Protein AF-A0A6B3GT88-F1 (afdb_monomer_lite)

Foldseek 3Di:
DVVVVCVVPDDDDAAADDQFAFDLALLDQDFDKAWLLQLLLVLLVSCCVPPVSLNLQEAEEEAPCCPVSNNQSVCQVFAEEDDAWDDDPCQPPPPDSRRHTYHNRGRYYHDHRCLQVQLLVQLVLQCCRPPRSRWHAYEYEYAQLCCVVNVVSNLVSQVVRRAYEYEHPQAACLQPVVDDSSHRDCSVVSQVPRPQEHEAEDGASRLSSSQSSVSSNQTSDDNRGYYYYHIHRDIDGSVVVVQDPPPVSNVVVSVVSD

Structure (mmCIF, N/CA/C/O backbone):
data_AF-A0A6B3GT88-F1
#
_entry.id   AF-A0A6B3GT88-F1
#
loop_
_atom_site.group_PDB
_atom_site.id
_atom_site.type_symbol
_atom_site.label_atom_id
_atom_site.label_alt_id
_atom_site.label_comp_id
_atom_site.label_asym_id
_atom_site.label_entity_id
_atom_site.label_seq_id
_atom_site.pdbx_PDB_ins_code
_atom_site.Cartn_x
_atom_site.Cartn_y
_atom_site.Cartn_z
_atom_site.occupancy
_atom_site.B_iso_or_equiv
_atom_site.auth_seq_id
_atom_site.auth_comp_id
_atom_site.auth_asym_id
_atom_site.auth_atom_id
_atom_site.pdbx_PDB_model_num
ATOM 1 N N . LEU A 1 1 ? -28.266 -9.091 36.889 1.00 92.31 1 LEU A N 1
ATOM 2 C CA . LEU A 1 1 ? -26.871 -8.641 36.688 1.00 92.31 1 LEU A CA 1
ATOM 3 C C . LEU A 1 1 ? -26.274 -9.008 35.323 1.00 92.31 1 LEU A C 1
ATOM 5 O O . LEU A 1 1 ? -26.110 -8.106 34.521 1.00 92.31 1 LEU A O 1
ATOM 9 N N . CYS A 1 2 ? -25.949 -10.275 35.003 1.00 94.00 2 CYS A N 1
ATOM 10 C CA . CYS A 1 2 ? -25.279 -10.593 33.719 1.00 94.00 2 CYS A CA 1
ATOM 11 C C . CYS A 1 2 ? -26.121 -10.255 32.476 1.00 94.00 2 CYS A C 1
ATOM 13 O O . CYS A 1 2 ? -25.587 -9.720 31.513 1.00 94.00 2 CYS A O 1
ATOM 15 N N . ALA A 1 3 ? -27.429 -10.530 32.507 1.00 95.81 3 ALA A N 1
ATOM 16 C CA . ALA A 1 3 ? -28.336 -10.186 31.410 1.00 95.81 3 ALA A CA 1
ATOM 17 C C . ALA A 1 3 ? -28.478 -8.663 31.236 1.00 95.81 3 ALA A C 1
ATOM 19 O O . ALA A 1 3 ? -28.348 -8.162 30.128 1.00 95.81 3 ALA A O 1
ATOM 20 N N . GLU A 1 4 ? -28.651 -7.924 32.334 1.00 96.12 4 GLU A N 1
ATOM 21 C CA . GLU A 1 4 ? -28.710 -6.453 32.322 1.00 96.12 4 GLU A CA 1
ATOM 22 C C . GLU A 1 4 ? -27.416 -5.856 31.768 1.00 96.12 4 GLU A C 1
ATOM 24 O O . GLU A 1 4 ? -27.456 -5.006 30.886 1.00 96.12 4 GLU A O 1
ATOM 29 N N . ARG A 1 5 ? -26.255 -6.365 32.201 1.00 96.56 5 ARG A N 1
ATOM 30 C CA . ARG A 1 5 ? -24.971 -5.878 31.695 1.00 96.56 5 ARG A CA 1
ATOM 31 C C . ARG A 1 5 ? -24.752 -6.227 30.222 1.00 96.56 5 ARG A C 1
ATOM 33 O O . ARG A 1 5 ? -24.121 -5.455 29.509 1.00 96.56 5 ARG A O 1
ATOM 40 N N . ALA A 1 6 ? -25.270 -7.362 29.754 1.00 94.69 6 ALA A N 1
ATOM 41 C CA . ALA A 1 6 ? -25.236 -7.723 28.339 1.00 94.69 6 ALA A CA 1
ATOM 42 C C . ALA A 1 6 ? -26.129 -6.808 27.483 1.00 94.69 6 ALA A C 1
ATOM 44 O O . ALA A 1 6 ? -25.732 -6.453 26.376 1.00 94.69 6 ALA A O 1
ATOM 45 N N . GLU A 1 7 ? -27.294 -6.400 27.992 1.00 95.06 7 GLU A N 1
ATOM 46 C CA . GLU A 1 7 ? -28.155 -5.398 27.350 1.00 95.06 7 GLU A CA 1
ATOM 47 C C . GLU A 1 7 ? -27.477 -4.022 27.308 1.00 95.06 7 GLU A C 1
ATOM 49 O O . GLU A 1 7 ? -27.421 -3.400 26.251 1.00 95.06 7 GLU A O 1
ATOM 54 N N . GLU A 1 8 ? -26.874 -3.581 28.416 1.00 94.06 8 GLU A N 1
ATOM 55 C CA . GLU A 1 8 ? -26.137 -2.309 28.487 1.00 94.06 8 GLU A CA 1
ATOM 56 C C . GLU A 1 8 ? -24.939 -2.253 27.526 1.00 94.06 8 GLU A C 1
ATOM 58 O O . GLU A 1 8 ? -24.607 -1.191 27.003 1.00 94.06 8 GLU A O 1
ATOM 63 N N . LEU A 1 9 ? -24.274 -3.389 27.293 1.00 94.19 9 LEU A N 1
ATOM 64 C CA . LEU A 1 9 ? -23.123 -3.496 26.390 1.00 94.19 9 LEU A CA 1
ATOM 65 C C . LEU A 1 9 ? -23.514 -3.874 24.953 1.00 94.19 9 LEU A C 1
ATOM 67 O O . LEU A 1 9 ? -22.629 -4.004 24.097 1.00 94.19 9 LEU A O 1
ATOM 71 N N . ARG A 1 10 ? -24.809 -4.060 24.659 1.00 91.62 10 ARG A N 1
ATOM 72 C CA . ARG A 1 10 ? -25.269 -4.411 23.314 1.00 91.62 10 ARG A CA 1
ATOM 73 C C . ARG A 1 10 ? -25.003 -3.244 22.368 1.00 91.62 10 ARG A C 1
ATOM 75 O O . ARG A 1 10 ? -25.574 -2.166 22.493 1.00 91.62 10 ARG A O 1
ATOM 82 N N . ARG A 1 11 ? -24.145 -3.476 21.376 1.00 85.75 11 ARG A N 1
ATOM 83 C CA . ARG A 1 11 ? -23.899 -2.511 20.301 1.00 85.75 11 ARG A CA 1
ATOM 84 C C . ARG A 1 11 ? -25.038 -2.559 19.291 1.00 85.75 11 ARG A C 1
ATOM 86 O O . ARG A 1 11 ? -25.536 -3.640 18.972 1.00 85.75 11 ARG A O 1
ATOM 93 N N . ALA A 1 12 ? -25.414 -1.393 18.772 1.00 88.38 12 ALA A N 1
ATOM 94 C CA . ALA A 1 12 ? -26.303 -1.325 17.623 1.00 88.38 12 ALA A CA 1
ATOM 95 C C . ALA A 1 12 ? -25.685 -2.113 16.451 1.00 88.38 12 ALA A C 1
ATOM 97 O O . ALA A 1 12 ? -24.465 -2.037 16.253 1.00 88.38 12 ALA A O 1
ATOM 98 N N . PRO A 1 13 ? -26.485 -2.874 15.685 1.00 87.88 13 PRO A N 1
ATOM 99 C CA . PRO A 1 13 ? -26.003 -3.503 14.466 1.00 87.88 13 PRO A CA 1
ATOM 100 C C . PRO A 1 13 ? -25.442 -2.439 13.521 1.00 87.88 13 PRO A C 1
ATOM 102 O O . PRO A 1 13 ? -26.069 -1.404 13.304 1.00 87.88 13 PRO A O 1
ATOM 105 N N . VAL A 1 14 ? -24.261 -2.700 12.969 1.00 88.62 14 VAL A N 1
ATOM 106 C CA . VAL A 1 14 ? -23.637 -1.830 11.971 1.00 88.62 14 VAL A CA 1
ATOM 107 C C . VAL A 1 14 ? -24.033 -2.343 10.595 1.00 88.62 14 VAL A C 1
ATOM 109 O O . VAL A 1 14 ? -23.695 -3.473 10.234 1.00 88.62 14 VAL A O 1
ATOM 112 N N . GLU A 1 15 ? -24.762 -1.525 9.840 1.00 91.50 15 GLU A N 1
ATOM 113 C CA . GLU A 1 15 ? -25.046 -1.802 8.435 1.00 91.50 15 GLU A CA 1
ATOM 114 C C . GLU A 1 15 ? -23.748 -1.700 7.632 1.00 91.50 15 GLU A C 1
ATOM 116 O O . GLU A 1 15 ? -23.015 -0.718 7.741 1.00 91.50 15 GLU A O 1
ATOM 121 N N . ARG A 1 16 ? -23.432 -2.743 6.863 1.00 89.81 16 ARG A N 1
ATOM 122 C CA . ARG A 1 16 ? -22.187 -2.823 6.096 1.00 89.81 16 ARG A CA 1
ATOM 123 C C . ARG A 1 16 ? -22.456 -2.451 4.651 1.00 89.81 16 ARG A C 1
ATOM 125 O O . ARG A 1 16 ? -23.300 -3.070 4.010 1.00 89.81 16 ARG A O 1
ATOM 132 N N . ILE A 1 17 ? -21.695 -1.490 4.144 1.00 93.38 17 ILE A N 1
ATOM 133 C CA . ILE A 1 17 ? -21.685 -1.145 2.725 1.00 93.38 17 ILE A CA 1
ATOM 134 C C . ILE A 1 17 ? -20.621 -1.993 2.032 1.00 93.38 17 ILE A C 1
ATOM 136 O O . ILE A 1 17 ? -19.518 -2.167 2.555 1.00 93.38 17 ILE A O 1
ATOM 140 N N . GLU A 1 18 ? -20.949 -2.517 0.854 1.00 92.75 18 GLU A N 1
ATOM 141 C CA . GLU A 1 18 ? -19.968 -3.222 0.035 1.00 92.75 18 GLU A CA 1
ATOM 142 C C . GLU A 1 18 ? -18.879 -2.255 -0.462 1.00 92.75 18 GLU A C 1
ATOM 144 O O . GLU A 1 18 ? -19.183 -1.133 -0.882 1.00 92.75 18 GLU A O 1
ATOM 149 N N . PRO A 1 19 ? -17.596 -2.655 -0.425 1.00 94.75 19 PRO A N 1
ATOM 150 C CA . PRO A 1 19 ? -16.524 -1.838 -0.975 1.00 94.75 19 PRO A CA 1
ATOM 151 C C . PRO A 1 19 ? -16.721 -1.638 -2.489 1.00 94.75 19 PRO A C 1
ATOM 153 O O . PRO A 1 19 ? -17.136 -2.578 -3.173 1.00 94.75 19 PRO A O 1
ATOM 156 N N . PRO A 1 20 ? -16.387 -0.452 -3.039 1.00 96.00 20 PRO A N 1
ATOM 157 C CA . PRO A 1 20 ? -16.483 -0.205 -4.474 1.00 96.00 20 PRO A CA 1
ATOM 158 C C . PRO A 1 20 ? -15.689 -1.224 -5.297 1.00 96.00 20 PRO A C 1
ATOM 160 O O . PRO A 1 20 ? -14.651 -1.731 -4.862 1.00 96.00 20 PRO A O 1
ATOM 163 N N . ALA A 1 21 ? -16.156 -1.496 -6.515 1.00 96.62 21 ALA A N 1
ATOM 164 C CA . ALA A 1 21 ? -15.487 -2.428 -7.411 1.00 96.62 21 ALA A CA 1
ATOM 165 C C . ALA A 1 21 ? -14.086 -1.924 -7.800 1.00 96.62 21 ALA A C 1
ATOM 167 O O . ALA A 1 21 ? -13.906 -0.779 -8.220 1.00 96.62 21 ALA A O 1
ATOM 168 N N . VAL A 1 22 ? -13.098 -2.814 -7.703 1.00 98.06 22 VAL A N 1
ATOM 169 C CA . VAL A 1 22 ? -11.725 -2.587 -8.165 1.00 98.06 22 VAL A CA 1
ATOM 170 C C . VAL A 1 22 ? -11.546 -3.339 -9.490 1.00 98.06 22 VAL A C 1
ATOM 172 O O . VAL A 1 22 ? -11.891 -4.522 -9.555 1.00 98.06 22 VAL A O 1
ATOM 175 N N . PRO A 1 23 ? -11.051 -2.693 -10.562 1.00 98.06 23 PRO A N 1
ATOM 176 C CA . PRO A 1 23 ? -10.806 -3.368 -11.831 1.00 98.06 23 PRO A CA 1
ATOM 177 C C . PRO A 1 23 ? -9.699 -4.408 -11.666 1.00 98.06 23 PRO A C 1
ATOM 179 O O . PRO A 1 23 ? -8.840 -4.275 -10.805 1.00 98.06 23 PRO A O 1
ATOM 182 N N . THR A 1 24 ? -9.679 -5.433 -12.511 1.00 98.00 24 THR A N 1
ATOM 183 C CA . THR A 1 24 ? -8.628 -6.463 -12.467 1.00 98.00 24 THR A CA 1
ATOM 184 C C . THR A 1 24 ? -7.421 -6.132 -13.347 1.00 98.00 24 THR A C 1
ATOM 186 O O . THR A 1 24 ? -6.391 -6.787 -13.232 1.00 98.00 24 THR A O 1
ATOM 189 N N . ASP A 1 25 ? -7.553 -5.159 -14.253 1.00 97.44 25 ASP A N 1
ATOM 190 C CA . ASP A 1 25 ? -6.553 -4.783 -15.256 1.00 97.44 25 ASP A CA 1
ATOM 191 C C . ASP A 1 25 ? -6.875 -3.382 -15.816 1.00 97.44 25 ASP A C 1
ATOM 193 O O . ASP A 1 25 ? -8.052 -3.075 -16.026 1.00 97.44 25 ASP A O 1
ATOM 197 N N . PHE A 1 26 ? -5.872 -2.539 -16.090 1.00 96.88 26 PHE A N 1
ATOM 198 C CA . PHE A 1 26 ? -6.087 -1.228 -16.735 1.00 96.88 26 PHE A CA 1
ATOM 199 C C . PHE A 1 26 ? -6.051 -1.269 -18.275 1.00 96.88 26 PHE A C 1
ATOM 201 O O . PHE A 1 26 ? -6.229 -0.247 -18.940 1.00 96.88 26 PHE A O 1
ATOM 208 N N . GLY A 1 27 ? -5.807 -2.438 -18.865 1.00 92.75 27 GLY A N 1
ATOM 209 C CA . GLY A 1 27 ? -5.824 -2.704 -20.304 1.00 92.75 27 GLY A CA 1
ATOM 210 C C . GLY A 1 27 ? -4.583 -2.228 -21.060 1.00 92.75 27 GLY A C 1
ATOM 211 O O . GLY A 1 27 ? -4.513 -2.363 -22.282 1.00 92.75 27 GLY A O 1
ATOM 212 N N . ARG A 1 28 ? -3.588 -1.665 -20.367 1.00 91.81 28 ARG A N 1
ATOM 213 C CA . ARG A 1 28 ? -2.339 -1.180 -20.969 1.00 91.81 28 ARG A CA 1
ATOM 214 C C . ARG A 1 28 ? -1.210 -2.129 -20.610 1.00 91.81 28 ARG A C 1
ATOM 216 O O . ARG A 1 28 ? -1.128 -2.574 -19.480 1.00 91.81 28 ARG A O 1
ATOM 223 N N . THR A 1 29 ? -0.315 -2.388 -21.559 1.00 94.62 29 THR A N 1
ATOM 224 C CA . THR A 1 29 ? 0.916 -3.144 -21.290 1.00 94.62 29 THR A CA 1
ATOM 225 C C . THR A 1 29 ? 2.079 -2.161 -21.146 1.00 94.62 29 THR A C 1
ATOM 227 O O . THR A 1 29 ? 2.363 -1.432 -22.103 1.00 94.62 29 THR A O 1
ATOM 230 N N . PRO A 1 30 ? 2.735 -2.083 -19.974 1.00 93.38 30 PRO A N 1
ATOM 231 C CA . PRO A 1 30 ? 3.945 -1.287 -19.798 1.00 93.38 30 PRO A CA 1
ATOM 232 C C . PRO A 1 30 ? 5.063 -1.748 -20.744 1.00 93.38 30 PRO A C 1
ATOM 234 O O . PRO A 1 30 ? 5.268 -2.942 -20.935 1.00 93.38 30 PRO A O 1
ATOM 237 N N . GLY A 1 31 ? 5.796 -0.796 -21.321 1.00 93.50 31 GLY A N 1
ATOM 238 C CA . GLY A 1 31 ? 6.965 -1.053 -22.166 1.00 93.50 31 GLY A CA 1
ATOM 239 C C . GLY A 1 31 ? 8.182 -0.255 -21.701 1.00 93.50 31 GLY A C 1
ATOM 240 O O . GLY A 1 31 ? 8.086 0.540 -20.764 1.00 93.50 31 GLY A O 1
ATOM 241 N N . GLY A 1 32 ? 9.315 -0.442 -22.381 1.00 95.94 32 GLY A N 1
ATOM 242 C CA . GLY A 1 32 ? 10.580 0.213 -22.039 1.00 95.94 32 GLY A CA 1
ATOM 243 C C . GLY A 1 32 ? 11.193 -0.321 -20.744 1.00 95.94 32 GLY A C 1
ATOM 244 O O . GLY A 1 32 ? 10.862 -1.416 -20.298 1.00 95.94 32 GLY A O 1
ATOM 245 N N . THR A 1 33 ? 12.085 0.457 -20.136 1.00 97.69 33 THR A N 1
ATOM 246 C CA . THR A 1 33 ? 12.735 0.106 -18.867 1.00 97.69 33 THR A CA 1
ATOM 247 C C . THR A 1 33 ? 12.041 0.820 -17.710 1.00 97.69 33 THR A C 1
ATOM 249 O O . THR A 1 33 ? 11.842 2.032 -17.766 1.00 97.69 33 THR A O 1
ATOM 252 N N . GLY A 1 34 ? 11.700 0.092 -16.647 1.00 97.19 34 GLY A N 1
ATOM 253 C CA . GLY A 1 34 ? 11.034 0.650 -15.467 1.00 97.19 34 GLY A CA 1
ATOM 254 C C . GLY A 1 34 ? 11.266 -0.179 -14.209 1.00 97.19 34 GLY A C 1
ATOM 255 O O . GLY A 1 34 ? 11.848 -1.261 -14.273 1.00 97.19 34 GLY A O 1
ATOM 256 N N . THR A 1 35 ? 10.822 0.341 -13.066 1.00 97.81 35 THR A N 1
ATOM 257 C CA . THR A 1 35 ? 10.929 -0.323 -11.757 1.00 97.81 35 THR A CA 1
ATOM 258 C C . THR A 1 35 ? 9.544 -0.664 -11.204 1.00 97.81 35 THR A C 1
ATOM 260 O O . THR A 1 35 ? 8.545 -0.033 -11.569 1.00 97.81 35 THR A O 1
ATOM 263 N N . THR A 1 36 ? 9.453 -1.635 -10.295 1.00 98.06 36 THR A N 1
ATOM 264 C CA . THR A 1 36 ? 8.167 -1.971 -9.661 1.00 98.06 36 THR A CA 1
ATOM 265 C C . THR A 1 36 ? 7.725 -0.915 -8.647 1.00 98.06 36 THR A C 1
ATOM 267 O O . THR A 1 36 ? 6.530 -0.643 -8.542 1.00 98.06 36 THR A O 1
ATOM 270 N N . GLN A 1 37 ? 8.663 -0.187 -8.025 1.00 97.56 37 GLN A N 1
ATOM 271 C CA . GLN A 1 37 ? 8.346 1.026 -7.255 1.00 97.56 37 GLN A CA 1
ATOM 272 C C . GLN A 1 37 ? 7.653 2.092 -8.129 1.00 97.56 37 GLN A C 1
ATOM 274 O O . GLN A 1 37 ? 6.661 2.704 -7.725 1.00 97.56 37 GLN A O 1
ATOM 279 N N . GLN A 1 38 ? 8.139 2.300 -9.358 1.00 97.50 38 GLN A N 1
ATOM 280 C CA . GLN A 1 38 ? 7.515 3.234 -10.297 1.00 97.50 38 GLN A CA 1
ATOM 281 C C . GLN A 1 38 ? 6.129 2.772 -10.747 1.00 97.50 38 GLN A C 1
ATOM 283 O O . GLN A 1 38 ? 5.191 3.572 -10.818 1.00 97.50 38 GLN A O 1
ATOM 288 N N . ALA A 1 39 ? 5.996 1.475 -11.020 1.00 98.19 39 ALA A N 1
ATOM 289 C CA . ALA A 1 39 ? 4.741 0.862 -11.429 1.00 98.19 39 ALA A CA 1
ATOM 290 C C . ALA A 1 39 ? 3.645 1.000 -10.365 1.00 98.19 39 ALA A C 1
ATOM 292 O O . ALA A 1 39 ? 2.498 1.280 -10.712 1.00 98.19 39 ALA A O 1
ATOM 293 N N . PHE A 1 40 ? 3.990 0.876 -9.083 1.00 98.50 40 PHE A N 1
ATOM 294 C CA . PHE A 1 40 ? 3.047 1.067 -7.982 1.00 98.50 40 PHE A CA 1
ATOM 295 C C . PHE A 1 40 ? 2.468 2.488 -7.948 1.00 98.50 40 PHE A C 1
ATOM 297 O O . PHE A 1 40 ? 1.250 2.653 -8.018 1.00 98.50 40 PHE A O 1
ATOM 304 N N . GLY A 1 41 ? 3.322 3.520 -7.951 1.00 96.94 41 GLY A N 1
ATOM 305 C CA . GLY A 1 41 ? 2.860 4.915 -7.977 1.00 96.94 41 GLY A CA 1
ATOM 306 C C . GLY A 1 41 ? 1.986 5.222 -9.200 1.00 96.94 41 GLY A C 1
ATOM 307 O O . GLY A 1 41 ? 0.964 5.903 -9.097 1.00 96.94 41 GLY A O 1
ATOM 308 N N . ARG A 1 42 ? 2.328 4.650 -10.362 1.00 96.81 42 ARG A N 1
ATOM 309 C CA . ARG A 1 42 ? 1.514 4.757 -11.581 1.00 96.81 42 ARG A CA 1
ATOM 310 C C . ARG A 1 42 ? 0.165 4.041 -11.458 1.00 96.81 42 ARG A C 1
ATOM 312 O O . ARG A 1 42 ? -0.841 4.605 -11.884 1.00 96.81 42 ARG A O 1
ATOM 319 N N . SER A 1 43 ? 0.130 2.866 -10.834 1.00 98.06 43 SER A N 1
ATOM 320 C CA . SER A 1 43 ? -1.097 2.088 -10.621 1.00 98.06 43 SER A CA 1
ATOM 321 C C . SER A 1 43 ? -2.115 2.858 -9.777 1.00 98.06 43 SER A C 1
ATOM 323 O O . SER A 1 43 ? -3.297 2.862 -10.106 1.00 98.06 43 SER A O 1
ATOM 325 N N . LEU A 1 44 ? -1.670 3.598 -8.752 1.00 98.06 44 LEU A N 1
ATOM 326 C CA . LEU A 1 44 ? -2.551 4.476 -7.967 1.00 98.06 44 LEU A CA 1
ATOM 327 C C . LEU A 1 44 ? -3.161 5.602 -8.824 1.00 98.06 44 LEU A C 1
ATOM 329 O O . LEU A 1 44 ? -4.347 5.922 -8.718 1.00 98.06 44 LEU A O 1
ATOM 333 N N . LEU A 1 45 ? -2.372 6.183 -9.731 1.00 97.62 45 LEU A N 1
ATOM 334 C CA . LEU A 1 45 ? -2.859 7.208 -10.657 1.00 97.62 45 LEU A CA 1
ATOM 335 C C . LEU A 1 45 ? -3.825 6.647 -11.704 1.00 97.62 45 LEU A C 1
ATOM 337 O O . LEU A 1 45 ? -4.787 7.329 -12.066 1.00 97.62 45 LEU A O 1
ATOM 341 N N . ASP A 1 46 ? -3.568 5.449 -12.227 1.00 97.69 46 ASP A N 1
ATOM 342 C CA . ASP A 1 46 ? -4.469 4.757 -13.154 1.00 97.69 46 ASP A CA 1
ATOM 343 C C . ASP A 1 46 ? -5.772 4.326 -12.446 1.00 97.69 46 ASP A C 1
ATOM 345 O O . ASP A 1 46 ? -6.851 4.481 -13.028 1.00 97.69 46 ASP A O 1
ATOM 349 N N . LEU A 1 47 ? -5.716 3.933 -11.165 1.00 98.25 47 LEU A N 1
ATOM 350 C CA . LEU A 1 47 ? -6.894 3.652 -10.332 1.00 98.25 47 LEU A CA 1
ATOM 351 C C . LEU A 1 47 ? -7.788 4.890 -10.189 1.00 98.25 47 LEU A C 1
ATOM 353 O O . LEU A 1 47 ? -8.994 4.795 -10.400 1.00 98.25 47 LEU A O 1
ATOM 357 N N . SER A 1 48 ? -7.202 6.066 -9.926 1.00 97.00 48 SER A N 1
ATOM 358 C CA . SER A 1 48 ? -7.961 7.325 -9.802 1.00 97.00 48 SER A CA 1
ATOM 359 C C . SER A 1 48 ? -8.750 7.712 -11.057 1.00 97.00 48 SER A C 1
ATOM 361 O O . SER A 1 48 ? -9.714 8.470 -10.972 1.00 97.00 48 SER A O 1
ATOM 363 N N . ARG A 1 49 ? -8.336 7.202 -12.224 1.00 96.06 49 ARG A N 1
ATOM 364 C CA . ARG A 1 49 ? -8.997 7.426 -13.515 1.00 96.06 49 ARG A CA 1
ATOM 365 C C . ARG A 1 49 ? -9.998 6.324 -13.845 1.00 96.06 49 ARG A C 1
ATOM 367 O O . ARG A 1 49 ? -11.077 6.627 -14.339 1.00 96.06 49 ARG A O 1
ATOM 374 N N . SER A 1 50 ? -9.635 5.071 -13.585 1.00 97.44 50 SER A N 1
ATOM 375 C CA . SER A 1 50 ? -10.396 3.897 -14.033 1.00 97.44 50 SER A CA 1
ATOM 376 C C . SER A 1 50 ? -11.478 3.467 -13.043 1.00 97.44 50 SER A C 1
ATOM 378 O O . SER A 1 50 ? -12.489 2.911 -13.455 1.00 97.44 50 SER A O 1
ATOM 380 N N . ALA A 1 51 ? -11.281 3.726 -11.748 1.00 98.12 51 ALA A N 1
ATOM 381 C CA . ALA A 1 51 ? -12.242 3.426 -10.689 1.00 98.12 51 ALA A CA 1
ATOM 382 C C . ALA A 1 51 ? -12.247 4.532 -9.615 1.00 98.12 51 ALA A C 1
ATOM 384 O O . ALA A 1 51 ? -11.749 4.326 -8.505 1.00 98.12 51 ALA A O 1
ATOM 385 N N . PRO A 1 52 ? -12.809 5.719 -9.925 1.00 97.94 52 PRO A N 1
ATOM 386 C CA . PRO A 1 52 ? -12.798 6.868 -9.018 1.00 97.94 52 PRO A CA 1
ATOM 387 C C . PRO A 1 52 ? -13.439 6.589 -7.653 1.00 97.94 52 PRO A C 1
ATOM 389 O O . PRO A 1 52 ? -12.955 7.091 -6.644 1.00 97.94 52 PRO A O 1
ATOM 392 N N . GLU A 1 53 ? -14.487 5.761 -7.603 1.00 98.06 53 GLU A N 1
ATOM 393 C CA . GLU A 1 53 ? -15.153 5.388 -6.348 1.00 98.06 53 GLU A CA 1
ATOM 394 C C . GLU A 1 53 ? -14.245 4.555 -5.435 1.00 98.06 53 GLU A C 1
ATOM 396 O O . GLU A 1 53 ? -14.170 4.821 -4.237 1.00 98.06 53 GLU A O 1
ATOM 401 N N . ALA A 1 54 ? -13.502 3.594 -5.995 1.00 98.12 54 ALA A N 1
ATOM 402 C CA . ALA A 1 54 ? -12.504 2.834 -5.244 1.00 98.12 54 ALA A CA 1
ATOM 403 C C . ALA A 1 54 ? -11.336 3.734 -4.823 1.00 98.12 54 ALA A C 1
ATOM 405 O O . ALA A 1 54 ? -10.925 3.721 -3.665 1.00 98.12 54 ALA A O 1
ATOM 406 N N . ALA A 1 55 ? -10.842 4.582 -5.731 1.00 98.25 55 ALA A N 1
ATOM 407 C CA . ALA A 1 55 ? -9.771 5.528 -5.432 1.00 98.25 55 ALA A CA 1
ATOM 408 C C . ALA A 1 55 ? -10.143 6.511 -4.308 1.00 98.25 55 ALA A C 1
ATOM 410 O O . ALA A 1 55 ? -9.292 6.843 -3.488 1.00 98.25 55 ALA A O 1
ATOM 411 N N . ALA A 1 56 ? -11.411 6.923 -4.209 1.00 97.81 56 ALA A N 1
ATOM 412 C CA . ALA A 1 56 ? -11.914 7.768 -3.124 1.00 97.81 56 ALA A CA 1
ATOM 413 C C . ALA A 1 56 ? -11.923 7.070 -1.748 1.00 97.81 56 ALA A C 1
ATOM 415 O O . ALA A 1 56 ? -12.032 7.736 -0.720 1.00 97.81 56 ALA A O 1
ATOM 416 N N . ARG A 1 57 ? -11.815 5.734 -1.706 1.00 98.00 57 ARG A N 1
ATOM 417 C CA . ARG A 1 57 ? -11.673 4.948 -0.468 1.00 98.00 57 ARG A CA 1
ATOM 418 C C . ARG A 1 57 ? -10.223 4.649 -0.107 1.00 98.00 57 ARG A C 1
ATOM 420 O O . ARG A 1 57 ? -9.977 4.169 0.998 1.00 98.00 57 ARG A O 1
ATOM 427 N N . VAL A 1 58 ? -9.271 4.918 -1.001 1.00 98.69 58 VAL A N 1
ATOM 428 C CA . VAL A 1 58 ? -7.847 4.728 -0.715 1.00 98.69 58 VAL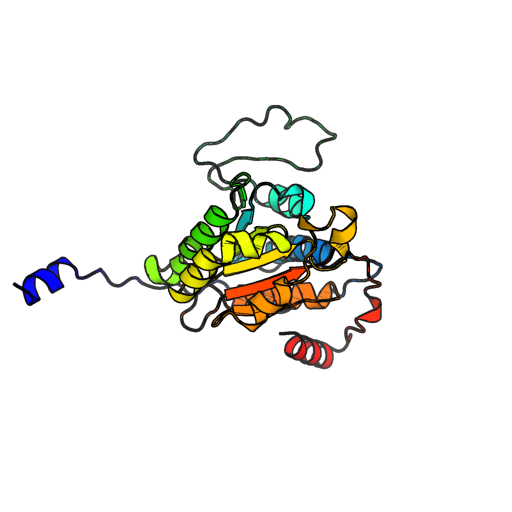 A CA 1
ATOM 429 C C . VAL A 1 58 ? -7.389 5.751 0.313 1.00 98.69 58 VAL A C 1
ATOM 431 O O . VAL A 1 58 ? -7.633 6.947 0.160 1.00 98.69 58 VAL A O 1
ATOM 434 N N . VAL A 1 59 ? -6.693 5.266 1.339 1.00 98.62 59 VAL A N 1
ATOM 435 C CA . VAL A 1 59 ? -5.959 6.099 2.295 1.00 98.62 59 VAL A CA 1
ATOM 436 C C . VAL A 1 59 ? -4.518 5.622 2.297 1.00 98.62 59 VAL A C 1
ATOM 438 O O . VAL A 1 59 ? -4.256 4.483 2.677 1.00 98.62 59 VAL A O 1
ATOM 441 N N . THR A 1 60 ? -3.584 6.456 1.848 1.00 98.62 60 THR A N 1
ATOM 442 C CA . THR A 1 60 ? -2.158 6.113 1.906 1.00 98.62 60 THR A CA 1
ATOM 443 C C . THR A 1 60 ? -1.539 6.635 3.194 1.00 98.62 60 THR A C 1
ATOM 445 O O . THR A 1 60 ? -1.885 7.718 3.652 1.00 98.62 60 THR A O 1
ATOM 448 N N . VAL A 1 61 ? -0.607 5.889 3.775 1.00 98.44 61 VAL A N 1
ATOM 449 C CA . VAL A 1 61 ? 0.101 6.257 5.007 1.00 98.44 61 VAL A CA 1
ATOM 450 C C . VAL A 1 61 ? 1.591 6.009 4.806 1.00 98.44 61 VAL A C 1
ATOM 452 O O . VAL A 1 61 ? 1.961 4.950 4.299 1.00 98.44 61 VAL A O 1
ATOM 455 N N . SER A 1 62 ? 2.449 6.944 5.206 1.00 97.50 62 SER A N 1
ATOM 456 C CA . SER A 1 62 ? 3.906 6.747 5.192 1.00 97.50 62 SER A CA 1
ATOM 457 C C . SER A 1 62 ? 4.587 7.339 6.424 1.00 97.50 62 SER A C 1
ATOM 459 O O . SER A 1 62 ? 4.027 8.242 7.055 1.00 97.50 62 SER A O 1
ATOM 461 N N . PRO A 1 63 ? 5.789 6.842 6.777 1.00 96.00 63 PRO A N 1
ATOM 462 C CA . PRO A 1 63 ? 6.585 7.399 7.846 1.00 96.00 63 PRO A CA 1
ATOM 463 C C . PRO A 1 63 ? 7.767 8.226 7.303 1.00 96.00 63 PRO A C 1
ATOM 465 O O . PRO A 1 63 ? 8.914 7.800 7.400 1.00 96.00 63 PRO A O 1
ATOM 468 N N . ASP A 1 64 ? 7.489 9.388 6.711 1.00 93.19 64 ASP A N 1
ATOM 469 C CA . ASP A 1 64 ? 8.463 10.334 6.135 1.00 93.19 64 ASP A CA 1
ATOM 470 C C . ASP A 1 64 ? 9.256 9.802 4.927 1.00 93.19 64 ASP A C 1
ATOM 472 O O . ASP A 1 64 ? 10.441 10.073 4.743 1.00 93.19 64 ASP A O 1
ATOM 476 N N . VAL A 1 65 ? 8.599 9.003 4.079 1.00 93.62 65 VAL A N 1
ATOM 477 C CA . VAL A 1 65 ? 9.227 8.399 2.882 1.00 93.62 65 VAL A CA 1
ATOM 478 C C . VAL A 1 65 ? 8.419 8.599 1.599 1.00 93.62 65 VAL A C 1
ATOM 480 O O . VAL A 1 65 ? 8.696 7.974 0.573 1.00 93.62 65 VAL A O 1
ATOM 483 N N . SER A 1 66 ? 7.409 9.471 1.612 1.00 89.75 66 SER A N 1
ATOM 484 C CA . SER A 1 66 ? 6.546 9.726 0.449 1.00 89.75 66 SER A CA 1
ATOM 485 C C . SER A 1 66 ? 7.320 10.126 -0.813 1.00 89.75 66 SER A C 1
ATOM 487 O O . SER A 1 66 ? 7.002 9.687 -1.924 1.00 89.75 66 SER A O 1
ATOM 489 N N . SER A 1 67 ? 8.366 10.939 -0.657 1.00 86.25 67 SER A N 1
ATOM 490 C CA . SER A 1 67 ? 9.205 11.408 -1.764 1.00 86.25 67 SER A CA 1
ATOM 491 C C . SER A 1 67 ? 10.128 10.310 -2.308 1.00 86.25 67 SER A C 1
ATOM 493 O O . SER A 1 67 ? 10.259 10.169 -3.525 1.00 86.25 67 SER A O 1
ATOM 495 N N . SER A 1 68 ? 10.716 9.486 -1.438 1.00 87.50 68 SER A N 1
ATOM 496 C CA . SER A 1 68 ? 11.681 8.443 -1.812 1.00 87.50 68 SER A CA 1
ATOM 497 C C . SER A 1 68 ? 11.034 7.155 -2.333 1.00 87.50 68 SER A C 1
ATOM 499 O O . SER A 1 68 ? 11.654 6.410 -3.095 1.00 87.50 68 SER A O 1
ATOM 501 N N . THR A 1 69 ? 9.762 6.914 -2.006 1.00 91.19 69 THR A N 1
ATOM 502 C CA . THR A 1 69 ? 9.007 5.710 -2.405 1.00 91.19 69 THR A CA 1
ATOM 503 C C . THR A 1 69 ? 8.125 5.905 -3.643 1.00 91.19 69 THR A C 1
ATOM 505 O O . THR A 1 69 ? 7.302 5.054 -3.975 1.00 91.19 69 THR A O 1
ATOM 508 N N . ASN A 1 70 ? 8.339 6.997 -4.389 1.00 92.25 70 ASN A N 1
ATOM 509 C CA . ASN A 1 70 ? 7.630 7.326 -5.631 1.00 92.25 70 ASN A CA 1
ATOM 510 C C . ASN A 1 70 ? 6.105 7.536 -5.461 1.00 92.25 70 ASN A C 1
ATOM 512 O O . ASN A 1 70 ? 5.322 7.256 -6.372 1.00 92.25 70 ASN A O 1
ATOM 516 N N . LEU A 1 71 ? 5.674 8.083 -4.318 1.00 93.50 71 LEU A N 1
ATOM 517 C CA . LEU A 1 71 ? 4.279 8.487 -4.098 1.00 93.50 71 LEU A CA 1
ATOM 518 C C . LEU A 1 71 ? 3.968 9.911 -4.572 1.00 93.50 71 LEU A C 1
ATOM 520 O O . LEU A 1 71 ? 2.805 10.307 -4.566 1.00 93.50 71 LEU A O 1
ATOM 524 N N . GLY A 1 72 ? 4.962 10.685 -5.017 1.00 93.75 72 GLY A N 1
ATOM 525 C CA . GLY A 1 72 ? 4.778 12.111 -5.309 1.00 93.75 72 GLY A CA 1
ATOM 526 C C . GLY A 1 72 ? 3.638 12.425 -6.288 1.00 93.75 72 GLY A C 1
ATOM 527 O O . GLY A 1 72 ? 2.854 13.340 -6.052 1.00 93.75 72 GLY A O 1
ATOM 528 N N . GLY A 1 73 ? 3.462 11.616 -7.339 1.00 94.31 73 GLY A N 1
ATOM 529 C CA . GLY A 1 73 ? 2.331 11.771 -8.261 1.00 94.31 73 GLY A CA 1
ATOM 530 C C . GLY A 1 73 ? 0.970 11.564 -7.585 1.00 94.31 73 GLY A C 1
ATOM 531 O O . GLY A 1 73 ? 0.029 12.314 -7.848 1.00 94.31 73 GLY A O 1
ATOM 532 N N . TRP A 1 74 ? 0.870 10.579 -6.688 1.00 96.19 74 TRP A N 1
ATOM 533 C CA . TRP A 1 74 ? -0.336 10.330 -5.899 1.00 96.19 74 TRP A CA 1
ATOM 534 C C . TRP A 1 74 ? -0.603 11.473 -4.917 1.00 96.19 74 TRP A C 1
ATOM 536 O O . TRP A 1 74 ? -1.710 12.002 -4.914 1.00 96.19 74 TRP A O 1
ATOM 546 N N . LEU A 1 75 ? 0.406 11.935 -4.170 1.00 95.31 75 LEU A N 1
ATOM 547 C CA . LEU A 1 75 ? 0.280 13.091 -3.270 1.00 95.31 75 LEU A CA 1
ATOM 548 C C . LEU A 1 75 ? -0.175 14.344 -4.025 1.00 95.31 75 LEU A C 1
ATOM 550 O O . LEU A 1 75 ? -1.095 15.031 -3.586 1.00 95.31 75 LEU A O 1
ATOM 554 N N . ASN A 1 76 ? 0.385 14.599 -5.210 1.00 94.75 76 ASN A N 1
ATOM 555 C CA . ASN A 1 76 ? -0.066 15.693 -6.068 1.00 94.75 76 ASN A CA 1
ATOM 556 C C . ASN A 1 76 ? -1.542 15.549 -6.449 1.00 94.75 76 ASN A C 1
ATOM 558 O O . ASN A 1 76 ? -2.232 16.555 -6.581 1.00 94.75 76 ASN A O 1
ATOM 562 N N . LYS A 1 77 ? -2.049 14.325 -6.622 1.00 95.50 77 LYS A N 1
ATOM 563 C CA . LYS A 1 77 ? -3.452 14.069 -6.961 1.00 95.50 77 LYS A CA 1
ATOM 564 C C . LYS A 1 77 ? -4.387 14.245 -5.764 1.00 95.50 77 LYS A C 1
ATOM 566 O O . LYS A 1 77 ? -5.440 14.855 -5.944 1.00 95.50 77 LYS A O 1
ATOM 571 N N . VAL A 1 78 ? -4.028 13.713 -4.595 1.00 96.56 78 VAL A N 1
ATOM 572 C CA . VAL A 1 78 ? -4.966 13.555 -3.467 1.00 96.56 78 VAL A CA 1
ATOM 573 C C . VAL A 1 78 ? -4.698 14.454 -2.266 1.00 96.56 78 VAL A C 1
ATOM 575 O O . VAL A 1 78 ? -5.558 14.570 -1.403 1.00 96.56 78 VAL A O 1
ATOM 578 N N . GLY A 1 79 ? -3.538 15.106 -2.203 1.00 96.31 79 GLY A N 1
ATOM 579 C CA . GLY A 1 79 ? -3.136 15.933 -1.069 1.00 96.31 79 GLY A CA 1
ATOM 580 C C . GLY A 1 79 ? -2.848 15.139 0.208 1.00 96.31 79 GLY A C 1
ATOM 581 O O . GLY A 1 79 ? -3.050 13.927 0.296 1.00 96.31 79 GLY A O 1
ATOM 582 N N . VAL A 1 80 ? -2.368 15.863 1.212 1.00 97.25 80 VAL A N 1
ATOM 583 C CA . VAL A 1 80 ? -2.038 15.357 2.543 1.00 97.25 80 VAL A CA 1
ATOM 584 C C . VAL A 1 80 ? -3.165 15.734 3.495 1.00 97.25 80 VAL A C 1
ATOM 586 O O . VAL A 1 80 ? -3.677 16.854 3.474 1.00 97.25 80 VAL A O 1
ATOM 589 N N . TRP A 1 81 ? -3.599 14.785 4.307 1.00 97.62 81 TRP A N 1
ATOM 590 C CA . TRP A 1 81 ? -4.633 15.002 5.295 1.00 97.62 81 TRP A CA 1
ATOM 591 C C . TRP A 1 81 ? -4.092 15.859 6.439 1.00 97.62 81 TRP A C 1
ATOM 593 O O . TRP A 1 81 ? -3.037 15.578 7.005 1.00 97.62 81 TRP A O 1
ATOM 603 N N . SER A 1 82 ? -4.847 16.887 6.807 1.00 96.50 82 SER A N 1
ATOM 604 C CA . SER A 1 82 ? -4.616 17.692 8.005 1.00 96.50 82 SER A CA 1
ATOM 605 C C . SER A 1 82 ? -5.965 18.117 8.587 1.00 96.50 82 SER A C 1
ATOM 607 O O . SER A 1 82 ? -6.870 18.448 7.819 1.00 96.50 82 SER A O 1
ATOM 609 N N . PRO A 1 83 ? -6.133 18.162 9.922 1.00 94.75 83 PRO A N 1
ATOM 610 C CA . PRO A 1 83 ? -7.400 18.557 10.547 1.00 94.75 83 PRO A CA 1
ATOM 611 C C . PRO A 1 83 ? -7.831 19.990 10.198 1.00 94.75 83 PRO A C 1
ATOM 613 O O . PRO A 1 83 ? -9.014 20.312 10.267 1.00 94.75 83 PRO A O 1
ATOM 616 N N . ALA A 1 84 ? -6.883 20.844 9.812 1.00 95.44 84 ALA A N 1
ATOM 617 C CA . ALA A 1 84 ? -7.128 22.181 9.291 1.00 95.44 84 ALA A CA 1
ATOM 618 C C . ALA A 1 84 ? -6.304 22.404 8.020 1.00 95.44 84 ALA A C 1
ATOM 620 O O . ALA A 1 84 ? -5.244 21.799 7.844 1.00 95.44 84 ALA A O 1
ATOM 621 N N . GLU A 1 85 ? -6.776 23.289 7.147 1.00 94.25 85 GLU A N 1
ATOM 622 C CA . GLU A 1 85 ? -5.994 23.733 5.995 1.00 94.25 85 GLU A CA 1
ATOM 623 C C . GLU A 1 85 ? -4.714 24.436 6.466 1.00 94.25 85 GLU A C 1
ATOM 625 O O . GLU A 1 85 ? -4.754 25.280 7.368 1.00 94.25 85 GLU A O 1
ATOM 630 N N . ARG A 1 86 ? -3.570 24.070 5.878 1.00 92.00 86 ARG A N 1
ATOM 631 C CA . ARG A 1 86 ? -2.283 24.716 6.157 1.00 92.00 86 ARG A CA 1
ATOM 632 C C . ARG A 1 86 ? -1.800 25.467 4.931 1.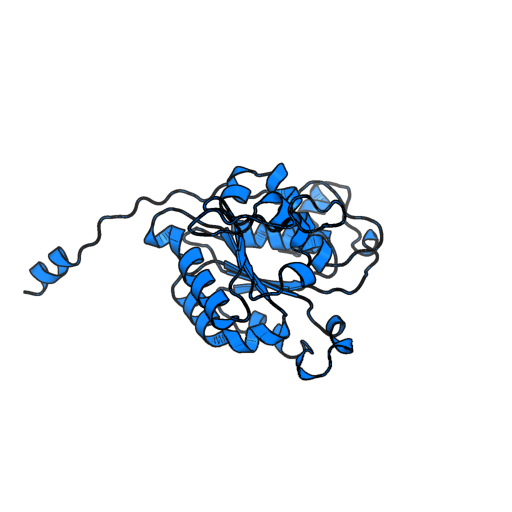00 92.00 86 ARG A C 1
ATOM 634 O O . ARG A 1 86 ? -1.817 24.950 3.816 1.00 92.00 86 ARG A O 1
ATOM 641 N N . VAL A 1 87 ? -1.335 26.691 5.160 1.00 89.12 87 VAL A N 1
ATOM 642 C CA . VAL A 1 87 ? -0.745 27.518 4.109 1.00 89.12 87 VAL A CA 1
ATOM 643 C C . VAL A 1 87 ? 0.596 26.916 3.705 1.00 89.12 87 VAL A C 1
ATOM 645 O O . VAL A 1 87 ? 1.504 26.805 4.528 1.00 89.12 87 VAL A O 1
ATOM 648 N N . ASN A 1 88 ? 0.720 26.553 2.430 1.00 87.12 88 ASN A N 1
ATOM 649 C CA . ASN A 1 88 ? 2.003 26.222 1.830 1.00 87.12 88 ASN A CA 1
ATOM 650 C C . ASN A 1 88 ? 2.643 27.508 1.287 1.00 87.12 88 ASN A C 1
ATOM 652 O O . ASN A 1 88 ? 2.211 28.047 0.271 1.00 87.12 88 ASN A O 1
ATOM 656 N N . TRP A 1 89 ? 3.677 27.985 1.978 1.00 86.44 89 TRP A N 1
ATOM 657 C CA . TRP A 1 89 ? 4.405 29.215 1.644 1.00 86.44 89 TRP A CA 1
ATOM 658 C C . TRP A 1 89 ? 5.260 29.125 0.375 1.00 86.44 89 TRP A C 1
ATOM 660 O O . TRP A 1 89 ? 5.777 30.145 -0.061 1.00 86.44 89 TRP A O 1
ATOM 670 N N . PHE A 1 90 ? 5.407 27.929 -0.197 1.00 84.88 90 PHE A N 1
ATOM 671 C CA . PHE A 1 90 ? 6.173 27.659 -1.416 1.00 84.88 90 PHE A CA 1
ATOM 672 C C . PHE A 1 90 ? 5.270 27.188 -2.566 1.00 84.88 90 PHE A C 1
ATOM 674 O O . PHE A 1 90 ? 5.739 26.604 -3.537 1.00 84.88 90 PHE A O 1
ATOM 681 N N . ALA A 1 91 ? 3.950 27.374 -2.453 1.00 83.12 91 ALA A N 1
ATOM 682 C CA . ALA A 1 91 ? 2.995 26.868 -3.439 1.00 83.12 91 ALA A CA 1
ATOM 683 C C . ALA A 1 91 ? 3.141 27.513 -4.831 1.00 83.12 91 ALA A C 1
ATOM 685 O O . ALA A 1 91 ? 2.686 26.934 -5.816 1.00 83.12 91 ALA A O 1
ATOM 686 N N . ASP A 1 92 ? 3.735 28.702 -4.902 1.00 85.19 92 ASP A N 1
ATOM 687 C CA . ASP A 1 92 ? 3.996 29.483 -6.112 1.00 85.19 92 ASP A CA 1
ATOM 688 C C . ASP A 1 92 ? 5.381 29.225 -6.729 1.00 85.19 92 ASP A C 1
ATOM 690 O O . ASP A 1 92 ? 5.690 29.779 -7.786 1.00 85.19 92 ASP A O 1
ATOM 694 N N . ASP A 1 93 ? 6.195 28.359 -6.124 1.00 87.75 93 ASP A N 1
ATOM 695 C CA . ASP A 1 93 ? 7.480 27.958 -6.685 1.00 87.75 93 ASP A CA 1
ATOM 696 C C . ASP A 1 93 ? 7.285 27.035 -7.901 1.00 87.75 93 ASP A C 1
ATOM 698 O O . ASP A 1 93 ? 6.859 25.881 -7.792 1.00 87.75 93 ASP A O 1
ATOM 702 N N . ALA A 1 94 ? 7.631 27.551 -9.082 1.00 83.19 94 ALA A N 1
ATOM 703 C CA . ALA A 1 94 ? 7.519 26.841 -10.351 1.00 83.19 94 ALA A CA 1
ATOM 704 C C . ALA A 1 94 ? 8.466 25.630 -10.469 1.00 83.19 94 ALA A C 1
ATOM 706 O O . ALA A 1 94 ? 8.240 24.775 -11.328 1.00 83.19 94 ALA A O 1
ATOM 707 N N . GLU A 1 95 ? 9.505 25.535 -9.632 1.00 86.31 95 GLU A N 1
ATOM 708 C CA . GLU A 1 95 ? 10.427 24.393 -9.599 1.00 86.31 95 GLU A CA 1
ATOM 709 C C . GLU A 1 95 ? 9.926 23.256 -8.689 1.00 86.31 95 GLU A C 1
ATOM 711 O O . GLU A 1 95 ? 10.463 22.143 -8.718 1.00 86.31 95 GLU A O 1
ATOM 716 N N . THR A 1 96 ? 8.858 23.484 -7.915 1.00 82.50 96 THR A N 1
ATOM 717 C CA . THR A 1 96 ? 8.296 22.474 -7.013 1.00 82.50 96 THR A CA 1
ATOM 718 C C . THR A 1 96 ? 7.553 21.383 -7.789 1.00 82.50 96 THR A C 1
ATOM 720 O O . THR A 1 96 ? 6.442 21.571 -8.279 1.00 82.50 96 THR A O 1
ATOM 723 N N . ILE A 1 97 ? 8.153 20.190 -7.851 1.00 84.75 97 ILE A N 1
ATOM 724 C CA . ILE A 1 97 ? 7.567 19.001 -8.499 1.00 84.75 97 ILE A CA 1
ATOM 725 C C . ILE A 1 97 ? 6.516 18.321 -7.600 1.00 84.75 97 ILE A C 1
ATOM 727 O O . ILE A 1 97 ? 5.525 17.773 -8.091 1.00 84.75 97 ILE A O 1
ATOM 731 N N . LEU A 1 98 ? 6.733 18.325 -6.280 1.00 88.06 98 LEU A N 1
ATOM 732 C CA . LEU A 1 98 ? 5.836 17.734 -5.284 1.00 88.06 98 LEU A CA 1
ATOM 733 C C . LEU A 1 98 ? 5.048 18.834 -4.564 1.00 88.06 98 LEU A C 1
ATOM 735 O O . LEU A 1 98 ? 5.579 19.537 -3.711 1.00 88.06 98 LEU A O 1
ATOM 739 N N . HIS A 1 99 ? 3.760 18.947 -4.866 1.00 89.25 99 HIS A N 1
ATOM 740 C CA . HIS A 1 99 ? 2.863 19.914 -4.247 1.00 89.25 99 HIS A CA 1
ATOM 741 C C . HIS A 1 99 ? 2.300 19.372 -2.931 1.00 89.25 99 HIS A C 1
ATOM 743 O O . HIS A 1 99 ? 1.274 18.686 -2.899 1.00 89.25 99 HIS A O 1
ATOM 749 N N . TRP A 1 100 ? 2.955 19.733 -1.828 1.00 90.88 100 TRP A N 1
ATOM 750 C CA . TRP A 1 100 ? 2.484 19.439 -0.477 1.00 90.88 100 TRP A CA 1
ATOM 751 C C . TRP A 1 100 ? 1.252 20.292 -0.140 1.00 90.88 100 TRP A C 1
ATOM 753 O O . TRP A 1 100 ? 1.363 21.490 0.125 1.00 90.88 100 TRP A O 1
ATOM 763 N N . ARG A 1 101 ? 0.056 19.696 -0.221 1.00 93.44 101 ARG A N 1
ATOM 764 C CA . ARG A 1 101 ? -1.229 20.371 0.036 1.00 93.44 101 ARG A CA 1
ATOM 765 C C . ARG A 1 101 ? -1.933 19.719 1.212 1.00 93.44 101 ARG A C 1
ATOM 767 O O . ARG A 1 101 ? -2.535 18.664 1.045 1.00 93.44 101 ARG A O 1
ATOM 774 N N . GLU A 1 102 ? -1.865 20.360 2.370 1.00 95.81 102 GLU A N 1
ATOM 775 C CA . GLU A 1 102 ? -2.433 19.863 3.623 1.00 95.81 102 GLU A CA 1
ATOM 776 C C . GLU A 1 102 ? -3.838 20.421 3.864 1.00 95.81 102 GLU A C 1
ATOM 778 O O . GLU A 1 102 ? -4.012 21.626 4.049 1.00 95.81 102 GLU A O 1
ATOM 783 N N . ASN A 1 103 ? -4.848 19.550 3.872 1.00 96.06 103 ASN A N 1
ATOM 784 C CA . ASN A 1 103 ? -6.235 19.935 4.135 1.00 96.06 103 ASN A CA 1
ATOM 785 C C . ASN A 1 103 ? -7.091 18.741 4.617 1.00 96.06 103 ASN A C 1
ATOM 787 O O . ASN A 1 103 ? -6.673 17.590 4.475 1.00 96.06 103 ASN A O 1
ATOM 791 N N . PRO A 1 104 ? -8.309 18.979 5.145 1.00 96.81 104 PRO A N 1
ATOM 792 C CA . PRO A 1 104 ? -9.169 17.905 5.660 1.00 96.81 104 PRO A CA 1
ATOM 793 C C . PRO A 1 104 ? -9.654 16.887 4.619 1.00 96.81 104 PRO A C 1
ATOM 795 O O . PRO A 1 104 ? -10.110 15.812 5.000 1.00 96.81 104 PRO A O 1
ATOM 798 N N . ALA A 1 105 ? -9.576 17.212 3.325 1.00 95.94 105 ALA A N 1
ATOM 799 C CA . ALA A 1 105 ? -9.958 16.321 2.230 1.00 95.94 105 ALA A CA 1
ATOM 800 C C . ALA A 1 105 ? -8.785 15.479 1.693 1.00 95.94 105 ALA A C 1
ATOM 802 O O . ALA A 1 105 ? -8.983 14.686 0.772 1.00 95.94 105 ALA A O 1
ATOM 803 N N . GLY A 1 106 ? -7.576 15.638 2.246 1.00 97.25 106 GLY A N 1
ATOM 804 C CA . GLY A 1 106 ? -6.415 14.848 1.856 1.00 97.25 106 GLY A CA 1
ATOM 805 C C . GLY A 1 106 ? -6.618 13.350 2.093 1.00 97.25 106 GLY A C 1
ATOM 806 O O . GLY A 1 106 ? -7.237 12.952 3.079 1.00 97.25 106 GLY A O 1
ATOM 807 N N . GLN A 1 107 ? -6.078 12.514 1.201 1.00 98.06 107 GLN A N 1
ATOM 808 C CA . GLN A 1 107 ? -6.141 11.046 1.332 1.00 98.06 107 GLN A CA 1
ATOM 809 C C . GLN A 1 107 ? -4.805 10.409 1.739 1.00 98.06 107 GLN A C 1
ATOM 811 O O . GLN A 1 107 ? -4.719 9.188 1.871 1.00 98.06 107 GLN A O 1
ATOM 816 N N . HIS A 1 108 ? -3.757 11.211 1.917 1.00 98.19 108 HIS A N 1
ATOM 817 C CA . HIS A 1 108 ? -2.465 10.748 2.403 1.00 98.19 108 HIS A CA 1
ATOM 818 C C . HIS A 1 108 ? -2.225 11.197 3.846 1.00 98.19 108 HIS A C 1
ATOM 820 O O . HIS A 1 108 ? -2.326 12.383 4.133 1.00 98.19 108 HIS A O 1
ATOM 826 N N . VAL A 1 109 ? -1.873 10.287 4.749 1.00 97.88 109 VAL A N 1
ATOM 827 C CA . VAL A 1 109 ? -1.498 10.607 6.131 1.00 97.88 109 VAL A CA 1
ATOM 828 C C . VAL A 1 109 ? 0.013 10.461 6.281 1.00 97.88 109 VAL A C 1
ATOM 830 O O . VAL A 1 109 ? 0.536 9.347 6.290 1.00 97.88 109 VAL A O 1
ATOM 833 N N . GLU A 1 110 ? 0.704 11.589 6.430 1.00 95.62 110 GLU A N 1
ATOM 834 C CA . GLU A 1 110 ? 2.136 11.608 6.730 1.00 95.62 110 GLU A CA 1
ATOM 835 C C . GLU A 1 110 ? 2.341 11.594 8.250 1.00 95.62 110 GLU A C 1
ATOM 837 O O . GLU A 1 110 ? 1.782 12.427 8.968 1.00 95.62 110 GLU A O 1
ATOM 842 N N . LEU A 1 111 ? 3.127 10.640 8.755 1.00 94.12 111 LEU A N 1
ATOM 843 C CA . LEU A 1 111 ? 3.290 10.419 10.199 1.00 94.12 111 LEU A CA 1
ATOM 844 C C . LEU A 1 111 ? 4.624 10.925 10.768 1.00 94.12 111 LEU A C 1
ATOM 846 O O . LEU A 1 111 ? 4.821 10.873 11.984 1.00 94.12 111 LEU A O 1
ATOM 850 N N . GLY A 1 112 ? 5.543 11.392 9.919 1.00 92.56 112 GLY A N 1
ATOM 851 C CA . GLY A 1 112 ? 6.952 11.519 10.301 1.00 92.56 112 GLY A CA 1
ATOM 852 C C . GLY A 1 112 ? 7.598 10.139 10.492 1.00 92.56 112 GLY A C 1
ATOM 853 O O . GLY A 1 112 ? 7.022 9.126 10.114 1.00 92.56 112 GLY A O 1
ATOM 854 N N . ILE A 1 113 ? 8.772 10.053 11.119 1.00 94.44 113 ILE A N 1
ATOM 855 C CA . ILE A 1 113 ? 9.480 8.771 11.319 1.00 94.44 113 ILE A CA 1
ATOM 856 C C . ILE A 1 113 ? 8.779 7.925 12.402 1.00 94.44 113 ILE A C 1
ATOM 858 O O . ILE A 1 113 ? 9.135 7.974 13.581 1.00 94.44 113 ILE A O 1
ATOM 862 N N . ALA A 1 114 ? 7.744 7.178 12.009 1.00 96.06 114 ALA A N 1
ATOM 863 C CA . ALA A 1 114 ? 6.873 6.451 12.930 1.00 96.06 114 ALA A CA 1
ATOM 864 C C . ALA A 1 114 ? 6.288 5.157 12.322 1.00 96.06 114 ALA A C 1
ATOM 866 O O . ALA A 1 114 ? 5.073 5.007 12.182 1.00 96.06 114 ALA A O 1
ATOM 867 N N . GLU A 1 115 ? 7.139 4.184 11.978 1.00 97.06 115 GLU A N 1
ATOM 868 C CA . GLU A 1 115 ? 6.731 2.929 11.321 1.00 97.06 115 GLU A CA 1
ATOM 869 C C . GLU A 1 115 ? 5.743 2.100 12.163 1.00 97.06 115 GLU A C 1
ATOM 871 O O . GLU A 1 115 ? 4.785 1.533 11.636 1.00 97.06 115 GLU A O 1
ATOM 876 N N . THR A 1 116 ? 5.924 2.069 13.486 1.00 97.31 116 THR A N 1
ATOM 877 C CA . THR A 1 116 ? 4.995 1.406 14.417 1.00 97.31 116 THR A CA 1
ATOM 878 C C . THR A 1 116 ? 3.616 2.071 14.422 1.00 97.31 116 THR A C 1
ATOM 880 O O . THR A 1 116 ? 2.593 1.384 14.433 1.00 97.31 116 THR A O 1
ATOM 883 N N . ASN A 1 117 ? 3.567 3.405 14.366 1.00 97.62 117 ASN A N 1
ATOM 884 C CA . ASN A 1 117 ? 2.303 4.141 14.319 1.00 97.62 117 ASN A CA 1
ATOM 885 C C . ASN A 1 117 ? 1.596 3.912 12.985 1.00 97.62 117 ASN A C 1
ATOM 887 O O . ASN A 1 117 ? 0.374 3.790 12.966 1.00 97.62 117 ASN A O 1
ATOM 891 N N . LEU A 1 118 ? 2.358 3.813 11.889 1.00 98.25 118 LEU A N 1
ATOM 892 C CA . LEU A 1 118 ? 1.819 3.509 10.570 1.00 98.25 118 LEU A CA 1
ATOM 893 C C . LEU A 1 118 ? 1.021 2.212 10.596 1.00 98.25 118 LEU A C 1
ATOM 895 O O . LEU A 1 118 ? -0.146 2.221 10.216 1.00 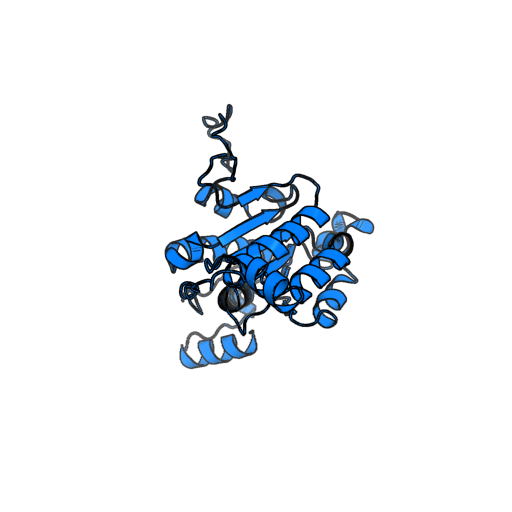98.25 118 LEU A O 1
ATOM 899 N N . VAL A 1 119 ? 1.602 1.108 11.067 1.00 97.88 119 VAL A N 1
ATOM 900 C CA . VAL A 1 119 ? 0.901 -0.187 11.031 1.00 97.88 119 VAL A CA 1
ATOM 901 C C . VAL A 1 119 ? -0.253 -0.260 12.030 1.00 97.88 119 VAL A C 1
ATOM 903 O O . VAL A 1 119 ? -1.265 -0.896 11.740 1.00 97.88 119 VAL A O 1
ATOM 906 N N . GLY A 1 120 ? -0.148 0.439 13.166 1.00 98.00 120 GLY A N 1
ATOM 907 C CA . GLY A 1 120 ? -1.268 0.601 14.092 1.00 98.00 120 GLY A CA 1
ATOM 908 C C . GLY A 1 120 ? -2.437 1.334 13.430 1.00 98.00 120 GLY A C 1
ATOM 909 O O . GLY A 1 120 ? -3.580 0.884 13.504 1.00 98.00 120 GLY A O 1
ATOM 910 N N . LEU A 1 121 ? -2.144 2.415 12.701 1.00 98.31 121 LEU A N 1
ATOM 911 C CA . LEU A 1 121 ? -3.140 3.154 11.930 1.00 98.31 121 LEU A CA 1
ATOM 912 C C . LEU A 1 121 ? -3.725 2.307 10.790 1.00 98.31 121 LEU A C 1
ATOM 914 O O . LEU A 1 121 ? -4.935 2.347 10.579 1.00 98.31 121 LEU A O 1
ATOM 918 N N . LEU A 1 122 ? -2.916 1.501 10.091 1.00 98.31 122 LEU A N 1
ATOM 919 C CA . LEU A 1 122 ? -3.422 0.573 9.071 1.00 98.31 122 LEU A CA 1
ATOM 920 C C . LEU A 1 122 ? -4.423 -0.426 9.647 1.00 98.31 122 LEU A C 1
ATOM 922 O O . LEU A 1 122 ? -5.445 -0.676 9.013 1.00 98.31 122 LEU A O 1
ATOM 926 N N . GLY A 1 123 ? -4.154 -0.980 10.833 1.00 97.81 123 GLY A N 1
ATOM 927 C CA . GLY A 1 123 ? -5.080 -1.893 11.502 1.00 97.81 123 GLY A CA 1
ATOM 928 C C . GLY A 1 123 ? -6.436 -1.236 11.774 1.00 97.81 123 GLY A C 1
ATOM 929 O O . GLY A 1 123 ? -7.482 -1.817 11.487 1.00 97.81 123 GLY A O 1
ATOM 930 N N . GLU A 1 124 ? -6.423 0.008 12.254 1.00 97.94 124 GLU A N 1
ATOM 931 C CA . GLU A 1 124 ? -7.638 0.766 12.563 1.00 97.94 124 GLU A CA 1
ATOM 932 C C . GLU A 1 124 ? -8.411 1.187 11.306 1.00 97.94 124 GLU A C 1
ATOM 934 O O . GLU A 1 124 ? -9.620 0.953 11.220 1.00 97.94 124 GLU A O 1
ATOM 939 N N . LEU A 1 125 ? -7.727 1.731 10.293 1.00 98.31 125 LEU A N 1
ATOM 940 C CA . LEU A 1 125 ? -8.331 2.060 8.997 1.00 98.31 125 LEU A CA 1
ATOM 941 C C . LEU A 1 125 ? -8.873 0.802 8.307 1.00 98.31 125 LEU A C 1
ATOM 943 O O . LEU A 1 125 ? -9.967 0.818 7.743 1.00 98.31 125 LEU A O 1
ATOM 947 N N . GLY A 1 126 ? -8.142 -0.305 8.402 1.00 98.00 126 GLY A N 1
ATOM 948 C CA . GLY A 1 126 ? -8.479 -1.588 7.798 1.00 98.00 126 GLY A CA 1
ATOM 949 C C . GLY A 1 126 ? -9.603 -2.338 8.502 1.00 98.00 126 GLY A C 1
ATOM 950 O O . GLY A 1 126 ? -10.100 -3.320 7.961 1.00 98.00 126 GLY A O 1
ATOM 951 N N . ALA A 1 127 ? -10.026 -1.894 9.687 1.00 97.12 127 ALA A N 1
ATOM 952 C CA . ALA A 1 127 ? -11.160 -2.453 10.420 1.00 97.12 127 ALA A CA 1
ATOM 953 C C . ALA A 1 127 ? -12.451 -1.629 10.243 1.00 97.12 127 ALA A C 1
ATOM 955 O O . ALA A 1 127 ? -13.505 -1.998 10.767 1.00 97.12 127 ALA A O 1
ATOM 956 N N . THR A 1 128 ? -12.404 -0.516 9.504 1.00 96.81 128 THR A N 1
ATOM 957 C CA . THR A 1 128 ? -13.550 0.395 9.329 1.00 96.81 128 THR A CA 1
ATOM 958 C C . THR A 1 128 ? -14.764 -0.265 8.672 1.00 96.81 128 THR A C 1
ATOM 960 O O . THR A 1 128 ? -15.899 0.028 9.054 1.00 96.81 128 THR A O 1
ATOM 963 N N . TRP A 1 129 ? -14.547 -1.238 7.785 1.00 95.44 129 TRP A N 1
ATOM 964 C CA . TRP A 1 129 ? -15.615 -2.020 7.152 1.00 95.44 129 TRP A CA 1
ATOM 965 C C . TRP A 1 129 ? -16.477 -2.795 8.160 1.00 95.44 129 TRP A C 1
ATOM 967 O O . TRP A 1 129 ? -17.689 -2.898 7.987 1.00 95.44 129 TRP A O 1
ATOM 977 N N . SER A 1 130 ? -15.878 -3.321 9.234 1.00 93.31 130 SER A N 1
ATOM 978 C CA . SER A 1 130 ? -16.581 -4.128 10.239 1.00 93.31 130 SER A CA 1
ATOM 979 C C . SER A 1 130 ? -17.047 -3.298 11.433 1.00 93.31 130 SER A C 1
ATOM 981 O O . SER A 1 130 ? -18.112 -3.576 11.985 1.00 93.31 130 SER A O 1
ATOM 983 N N . ARG A 1 131 ? -16.272 -2.276 11.823 1.00 92.94 131 ARG A N 1
ATOM 984 C CA . ARG A 1 131 ? -16.555 -1.420 12.986 1.00 92.94 131 ARG A CA 1
ATOM 985 C C . ARG A 1 131 ? -17.540 -0.296 12.677 1.00 92.94 131 ARG A C 1
ATOM 987 O O . ARG A 1 131 ? -18.352 0.032 13.535 1.00 92.94 131 ARG A O 1
ATOM 994 N N . TRP A 1 132 ? -17.469 0.269 11.473 1.00 93.62 132 TRP A N 1
ATOM 995 C CA . TRP A 1 132 ? -18.244 1.447 11.067 1.00 93.62 132 TRP A CA 1
ATOM 996 C C . TRP A 1 132 ? -19.106 1.216 9.825 1.00 93.62 132 TRP A C 1
ATOM 998 O O . TRP A 1 132 ? -19.864 2.103 9.448 1.00 93.62 132 TRP A O 1
ATOM 1008 N N . GLY A 1 133 ? -18.989 0.054 9.170 1.00 94.69 133 GLY A N 1
ATOM 1009 C CA . GLY A 1 133 ? -19.743 -0.249 7.952 1.00 94.69 133 GLY A CA 1
ATOM 1010 C C . GLY A 1 133 ? -19.268 0.529 6.723 1.00 94.69 133 GLY A C 1
ATOM 1011 O O . GLY A 1 133 ? -19.908 0.467 5.678 1.00 94.69 133 GLY A O 1
ATOM 1012 N N . GLN A 1 134 ? -18.154 1.258 6.850 1.00 95.69 134 GLN A N 1
ATOM 1013 C CA . GLN A 1 134 ? -17.588 2.145 5.837 1.00 95.69 134 GLN A CA 1
ATOM 1014 C C . GLN A 1 134 ? -16.210 1.615 5.438 1.00 95.69 134 GLN A C 1
ATOM 1016 O O . GLN A 1 134 ? -15.241 1.882 6.146 1.00 95.69 134 GLN A O 1
ATOM 1021 N N . PRO A 1 135 ? -16.093 0.829 4.359 1.00 96.75 135 PRO A N 1
ATOM 1022 C CA . PRO A 1 135 ? -14.815 0.251 3.971 1.00 96.75 135 PRO A CA 1
ATOM 1023 C C . PRO A 1 135 ? -13.851 1.318 3.437 1.00 96.75 135 PRO A C 1
ATOM 1025 O O . PRO A 1 135 ? -14.138 1.995 2.448 1.00 96.75 135 PRO A O 1
ATOM 1028 N N . LEU A 1 136 ? -12.683 1.424 4.071 1.00 98.12 136 LEU A N 1
ATOM 1029 C CA . LEU A 1 136 ? -11.503 2.090 3.519 1.00 98.12 136 LEU A CA 1
ATOM 1030 C C . LEU A 1 136 ? -10.552 1.066 2.891 1.00 98.12 136 LEU A C 1
ATOM 1032 O O . LEU A 1 136 ? -10.560 -0.110 3.251 1.00 98.12 136 LEU A O 1
ATOM 1036 N N . LEU A 1 137 ? -9.707 1.539 1.975 1.00 98.69 137 LEU A N 1
ATOM 1037 C CA . LEU A 1 137 ? -8.660 0.766 1.310 1.00 98.69 137 LEU A CA 1
ATOM 1038 C C . LEU A 1 137 ? -7.282 1.296 1.754 1.00 98.69 137 LEU A C 1
ATOM 1040 O O . LEU A 1 137 ? -6.645 2.053 1.014 1.00 98.69 137 LEU A O 1
ATOM 1044 N N . PRO A 1 138 ? -6.844 1.003 2.993 1.00 98.62 138 PRO A N 1
ATOM 1045 C CA . PRO A 1 138 ? -5.613 1.564 3.526 1.00 98.62 138 PRO A CA 1
ATOM 1046 C C . PRO A 1 138 ? -4.376 0.929 2.889 1.00 98.62 138 PRO A C 1
ATOM 1048 O O . PRO A 1 138 ? -4.268 -0.296 2.772 1.00 98.62 138 PRO A O 1
ATOM 1051 N N . ILE A 1 139 ? -3.423 1.783 2.526 1.00 98.81 139 ILE A N 1
ATOM 1052 C CA . ILE A 1 139 ? -2.137 1.400 1.957 1.00 98.81 139 ILE A CA 1
ATOM 1053 C C . ILE A 1 139 ? -1.029 2.032 2.795 1.00 98.81 139 ILE A C 1
ATOM 1055 O O . ILE A 1 139 ? -0.927 3.253 2.862 1.00 98.81 139 ILE A O 1
ATOM 1059 N N . GLY A 1 140 ? -0.190 1.220 3.428 1.00 98.44 140 GLY A N 1
ATOM 1060 C CA . GLY A 1 140 ? 0.999 1.698 4.128 1.00 98.44 140 GLY A CA 1
ATOM 1061 C C . GLY A 1 140 ? 2.229 1.544 3.262 1.00 98.44 140 GLY A C 1
ATOM 1062 O O . GLY A 1 140 ? 2.408 0.502 2.642 1.00 98.44 140 GLY A O 1
ATOM 1063 N N . ILE A 1 141 ? 3.081 2.559 3.225 1.00 98.12 141 ILE A N 1
ATOM 1064 C CA . ILE A 1 141 ? 4.309 2.546 2.442 1.00 98.12 141 ILE A CA 1
ATOM 1065 C C . ILE A 1 141 ? 5.468 2.868 3.373 1.00 98.12 141 ILE A C 1
ATOM 1067 O O . ILE A 1 141 ? 5.471 3.907 4.026 1.00 98.12 141 ILE A O 1
ATOM 1071 N N . MET A 1 142 ? 6.450 1.977 3.438 1.00 96.19 142 MET A N 1
ATOM 1072 C CA . MET A 1 142 ? 7.677 2.182 4.200 1.00 96.19 142 MET A CA 1
ATOM 1073 C C . MET A 1 142 ? 8.858 1.520 3.500 1.00 96.19 142 MET A C 1
ATOM 1075 O O . MET A 1 142 ? 8.690 0.706 2.590 1.00 96.19 142 MET A O 1
ATOM 1079 N N . TYR A 1 143 ? 10.065 1.837 3.952 1.00 94.88 143 TYR A N 1
ATOM 1080 C CA . TYR A 1 143 ? 11.243 1.099 3.522 1.00 94.88 143 TYR A CA 1
ATOM 1081 C C . TYR A 1 143 ? 11.148 -0.345 3.997 1.00 94.88 143 TYR A C 1
ATOM 1083 O O . TYR A 1 143 ? 10.889 -0.621 5.168 1.00 94.88 143 TYR A O 1
ATOM 1091 N N . ASP A 1 144 ? 11.381 -1.269 3.070 1.00 94.94 144 ASP A N 1
ATOM 1092 C CA . ASP A 1 144 ? 11.191 -2.698 3.291 1.00 94.94 144 ASP A CA 1
ATOM 1093 C C . ASP A 1 144 ? 11.909 -3.256 4.541 1.00 94.94 144 ASP A C 1
ATOM 1095 O O . ASP A 1 144 ? 11.275 -3.984 5.305 1.00 94.94 144 ASP A O 1
ATOM 1099 N N . PRO A 1 145 ? 13.176 -2.891 4.842 1.00 92.81 145 PRO A N 1
ATOM 1100 C CA . PRO A 1 145 ? 13.873 -3.380 6.036 1.00 92.81 145 PRO A CA 1
ATOM 1101 C C . PRO A 1 145 ? 13.164 -3.021 7.348 1.00 92.81 145 PRO A C 1
ATOM 1103 O O . PRO A 1 145 ? 13.270 -3.757 8.333 1.00 92.81 145 PRO A O 1
ATOM 1106 N N . PHE A 1 146 ? 12.441 -1.896 7.374 1.00 94.56 146 PHE A N 1
ATOM 1107 C CA . PHE A 1 146 ? 11.804 -1.370 8.579 1.00 94.56 146 PHE A CA 1
ATOM 1108 C C . PHE A 1 146 ? 10.445 -1.995 8.880 1.00 94.56 146 PHE A C 1
ATOM 1110 O O . PHE A 1 146 ? 9.933 -1.784 9.979 1.00 94.56 146 PHE A O 1
ATOM 1117 N N . VAL A 1 147 ? 9.926 -2.868 8.010 1.00 94.94 147 VAL A N 1
ATOM 1118 C CA . VAL A 1 147 ? 8.767 -3.713 8.342 1.00 94.94 147 VAL A CA 1
ATOM 1119 C C . VAL A 1 147 ? 9.039 -4.520 9.618 1.00 94.94 147 VAL A C 1
ATOM 1121 O O . VAL A 1 147 ? 8.172 -4.617 10.481 1.00 94.94 147 VAL A O 1
ATOM 1124 N N . ASN A 1 148 ? 10.278 -4.986 9.822 1.00 92.94 148 ASN A N 1
ATOM 1125 C CA . ASN A 1 148 ? 10.686 -5.677 11.052 1.00 92.94 148 ASN A CA 1
ATOM 1126 C C . ASN A 1 148 ? 10.514 -4.826 12.325 1.00 92.94 148 ASN A C 1
ATOM 1128 O O . ASN A 1 148 ? 10.232 -5.370 13.389 1.00 92.94 148 ASN A O 1
ATOM 1132 N N . ARG A 1 149 ? 10.656 -3.495 12.238 1.00 92.06 149 ARG A N 1
ATOM 1133 C CA . ARG A 1 149 ? 10.476 -2.581 13.386 1.00 92.06 149 ARG A CA 1
ATOM 1134 C C . ARG A 1 149 ? 9.006 -2.425 13.776 1.00 92.06 149 ARG A C 1
ATOM 1136 O O . ARG A 1 149 ? 8.706 -2.041 14.902 1.00 92.06 149 ARG A O 1
ATOM 1143 N N . ALA A 1 150 ? 8.105 -2.708 12.842 1.00 94.19 150 ALA A N 1
ATOM 1144 C CA . ALA A 1 150 ? 6.666 -2.562 12.990 1.00 94.19 150 ALA A CA 1
ATOM 1145 C C . ALA A 1 150 ? 5.934 -3.917 12.965 1.00 94.19 150 ALA A C 1
ATOM 1147 O O . ALA A 1 150 ? 4.710 -3.947 12.898 1.00 94.19 150 ALA A O 1
ATOM 1148 N N . LEU A 1 151 ? 6.664 -5.039 13.020 1.00 93.75 151 LEU A N 1
ATOM 1149 C CA . LEU A 1 151 ? 6.106 -6.359 12.742 1.00 93.75 151 LEU A CA 1
ATOM 1150 C C . LEU A 1 151 ? 4.976 -6.712 13.707 1.00 93.75 151 LEU A C 1
ATOM 1152 O O . LEU A 1 151 ? 3.838 -6.839 13.277 1.00 93.75 151 LEU A O 1
ATOM 1156 N N . GLU A 1 152 ? 5.270 -6.812 15.003 1.00 95.62 152 GLU A N 1
ATOM 1157 C CA . GLU A 1 152 ? 4.306 -7.226 16.031 1.00 95.62 152 GLU A CA 1
ATOM 1158 C C . GLU A 1 152 ? 2.946 -6.494 15.935 1.00 95.62 152 GLU A C 1
ATOM 1160 O O . GLU A 1 152 ? 1.923 -7.165 15.767 1.00 95.62 152 GLU A O 1
ATOM 1165 N N . PRO A 1 153 ? 2.877 -5.147 15.961 1.00 96.25 153 PRO A N 1
ATOM 1166 C CA . PRO A 1 153 ? 1.599 -4.444 15.864 1.00 96.25 153 PRO A CA 1
ATOM 1167 C C . PRO A 1 153 ? 0.895 -4.638 14.515 1.00 96.25 153 PRO A C 1
ATOM 1169 O O . PRO A 1 153 ? -0.335 -4.651 14.479 1.00 96.25 153 PRO A O 1
ATOM 1172 N N . TRP A 1 154 ? 1.631 -4.841 13.417 1.00 96.00 154 TRP A N 1
ATOM 1173 C CA . TRP A 1 154 ? 1.026 -5.192 12.130 1.00 96.00 154 TRP A CA 1
ATOM 1174 C C . TRP A 1 154 ? 0.373 -6.579 12.173 1.00 96.00 154 TRP A C 1
ATOM 1176 O O . TRP A 1 154 ? -0.788 -6.716 11.785 1.00 96.00 154 TRP A O 1
ATOM 1186 N N . GLN A 1 155 ? 1.068 -7.585 12.718 1.00 96.12 155 GLN A N 1
ATOM 1187 C CA . GLN A 1 155 ? 0.537 -8.948 12.849 1.00 96.12 155 GLN A CA 1
ATOM 1188 C C . GLN A 1 155 ? -0.736 -8.969 13.702 1.00 96.12 155 GLN A C 1
ATOM 1190 O O . GLN A 1 155 ? -1.744 -9.561 13.309 1.00 96.12 155 GLN A O 1
ATOM 1195 N N . PHE A 1 156 ? -0.719 -8.282 14.849 1.00 96.69 156 PHE A N 1
ATOM 1196 C CA . PHE A 1 156 ? -1.892 -8.174 15.716 1.00 96.69 156 PHE A CA 1
ATOM 1197 C C . PHE A 1 156 ? -3.025 -7.364 15.078 1.00 96.69 156 PHE A C 1
ATOM 1199 O O . PHE A 1 156 ? -4.192 -7.697 15.284 1.00 96.69 156 PHE A O 1
ATOM 1206 N N . GLY A 1 157 ? -2.708 -6.351 14.267 1.00 97.12 157 GLY A N 1
ATOM 1207 C CA . GLY A 1 157 ? -3.691 -5.609 13.477 1.00 97.12 157 GLY A CA 1
ATOM 1208 C C . GLY A 1 157 ? -4.434 -6.505 12.484 1.00 97.12 157 GLY A C 1
ATOM 1209 O O . GLY A 1 157 ? -5.664 -6.476 12.440 1.00 97.12 157 GLY A O 1
ATOM 1210 N N . ILE A 1 158 ? -3.706 -7.357 11.752 1.00 96.94 158 ILE A N 1
ATOM 1211 C CA . ILE A 1 158 ? -4.294 -8.352 10.838 1.00 96.94 158 ILE A CA 1
ATOM 1212 C C . ILE A 1 158 ? -5.156 -9.347 11.620 1.00 96.94 158 ILE A C 1
ATOM 1214 O O . ILE A 1 158 ? -6.314 -9.575 11.273 1.00 96.94 158 ILE A O 1
ATOM 1218 N N . TYR A 1 159 ? -4.620 -9.896 12.714 1.00 95.69 159 TYR A N 1
ATOM 1219 C CA . TYR A 1 159 ? -5.338 -10.842 13.572 1.00 95.69 159 TYR A CA 1
ATOM 1220 C C . TYR A 1 159 ? -6.647 -10.259 14.134 1.00 95.69 159 TYR A C 1
ATOM 1222 O O . TYR A 1 159 ? -7.653 -10.959 14.225 1.00 95.69 159 TYR A O 1
ATOM 1230 N N . ALA A 1 160 ? -6.666 -8.964 14.459 1.00 95.25 160 ALA A N 1
ATOM 1231 C CA . ALA A 1 160 ? -7.852 -8.257 14.940 1.00 95.25 160 ALA A CA 1
ATOM 1232 C C . ALA A 1 160 ? -8.883 -7.926 13.837 1.00 95.25 160 ALA A C 1
ATOM 1234 O O . ALA A 1 160 ? -9.891 -7.273 14.121 1.00 95.25 160 ALA A O 1
ATOM 1235 N N . GLY A 1 161 ? -8.653 -8.363 12.593 1.00 94.75 161 GLY A N 1
ATOM 1236 C CA . GLY A 1 161 ? -9.540 -8.144 11.446 1.00 94.75 161 GLY A CA 1
ATOM 1237 C C . GLY A 1 161 ? -9.229 -6.887 10.630 1.00 94.75 161 GLY A C 1
ATOM 1238 O O . GLY A 1 161 ? -10.041 -6.492 9.788 1.00 94.75 161 GLY A O 1
ATOM 1239 N N . GLY A 1 162 ? -8.083 -6.246 10.872 1.00 97.50 162 GLY A N 1
ATOM 1240 C CA . GLY A 1 162 ? -7.580 -5.154 10.047 1.00 97.50 162 GLY A CA 1
ATOM 1241 C C . GLY A 1 162 ? -7.153 -5.654 8.666 1.00 97.50 162 GLY A C 1
ATOM 1242 O O . GLY A 1 162 ? -6.365 -6.592 8.541 1.00 97.50 162 GLY A O 1
ATOM 1243 N N . GLN A 1 163 ? -7.674 -5.021 7.618 1.00 98.12 163 GLN A N 1
ATOM 1244 C CA . GLN A 1 163 ? -7.363 -5.332 6.223 1.00 98.12 163 GLN A CA 1
ATOM 1245 C C . GLN A 1 163 ? -6.614 -4.164 5.589 1.00 98.12 163 GLN A C 1
ATOM 1247 O O . GLN A 1 163 ? -7.146 -3.059 5.497 1.00 98.12 163 GLN A O 1
ATOM 1252 N N . SER A 1 164 ? -5.378 -4.396 5.150 1.00 98.50 164 SER A N 1
ATOM 1253 C CA . SER A 1 164 ? -4.540 -3.359 4.546 1.00 98.50 164 SER A CA 1
ATOM 1254 C C . SER A 1 164 ? -3.569 -3.917 3.515 1.00 98.50 164 SER A C 1
ATOM 1256 O O . SER A 1 164 ? -3.236 -5.102 3.530 1.00 98.50 164 SER A O 1
ATOM 1258 N N . LEU A 1 165 ? -3.090 -3.041 2.637 1.00 98.69 165 LEU A N 1
ATOM 1259 C CA . LEU A 1 165 ? -1.941 -3.303 1.780 1.00 98.69 165 LEU A CA 1
ATOM 1260 C C . LEU A 1 165 ? -0.701 -2.641 2.394 1.00 98.69 165 LEU A C 1
ATOM 1262 O O . LEU A 1 165 ? -0.639 -1.419 2.490 1.00 98.69 165 LEU A O 1
ATOM 1266 N N . LEU A 1 166 ? 0.300 -3.427 2.779 1.00 98.44 166 LEU A N 1
ATOM 1267 C CA . LEU A 1 166 ? 1.618 -2.918 3.146 1.00 98.44 166 LEU A CA 1
ATOM 1268 C C . LEU A 1 166 ? 2.555 -2.982 1.935 1.00 98.44 166 LEU A C 1
ATOM 1270 O O . LEU A 1 166 ? 2.624 -3.994 1.243 1.00 98.44 166 LEU A O 1
ATOM 1274 N N . VAL A 1 167 ? 3.296 -1.910 1.682 1.00 98.44 167 VAL A N 1
ATOM 1275 C CA . VAL A 1 167 ? 4.274 -1.802 0.600 1.00 98.44 167 VAL A CA 1
ATOM 1276 C C . VAL A 1 167 ? 5.641 -1.528 1.204 1.00 98.44 167 VAL A C 1
ATOM 1278 O O . VAL A 1 167 ? 5.882 -0.463 1.773 1.00 98.44 167 VAL A O 1
ATOM 1281 N N . GLY A 1 168 ? 6.535 -2.500 1.062 1.00 96.62 168 GLY A N 1
ATOM 1282 C CA . GLY A 1 168 ? 7.942 -2.378 1.400 1.00 96.62 168 GLY A CA 1
ATOM 1283 C C . GLY A 1 168 ? 8.748 -1.992 0.166 1.00 96.62 168 GLY A C 1
ATOM 1284 O O . GLY A 1 168 ? 8.913 -2.792 -0.759 1.00 96.62 168 GLY A O 1
ATOM 1285 N N . THR A 1 169 ? 9.241 -0.755 0.125 1.00 95.62 169 THR A N 1
ATOM 1286 C CA . THR A 1 169 ? 10.040 -0.258 -0.999 1.00 95.62 169 THR A CA 1
ATOM 1287 C C . THR A 1 169 ? 11.040 0.813 -0.554 1.00 95.62 169 THR A C 1
ATOM 1289 O O . THR A 1 169 ? 10.668 1.684 0.226 1.00 95.62 169 THR A O 1
ATOM 1292 N N . PRO A 1 170 ? 12.286 0.793 -1.054 1.00 94.25 170 PRO A N 1
ATOM 1293 C CA . PRO A 1 170 ? 12.858 -0.248 -1.907 1.00 94.25 170 PRO A CA 1
ATOM 1294 C C . PRO A 1 170 ? 13.104 -1.557 -1.137 1.00 94.25 170 PRO A C 1
ATOM 1296 O O . PRO A 1 170 ? 13.414 -1.549 0.050 1.00 94.25 170 PRO A O 1
ATOM 1299 N N . SER A 1 171 ? 12.973 -2.690 -1.820 1.00 93.19 171 SER A N 1
ATOM 1300 C CA . SER A 1 171 ? 13.208 -4.034 -1.278 1.00 93.19 171 SER A CA 1
ATOM 1301 C C . SER A 1 171 ? 14.402 -4.719 -1.946 1.00 93.19 171 SER A C 1
ATOM 1303 O O . SER A 1 171 ? 14.897 -4.293 -2.994 1.00 93.19 171 SER A O 1
ATOM 1305 N N . GLY A 1 172 ? 14.889 -5.790 -1.323 1.00 88.19 172 GLY A N 1
ATOM 1306 C CA . GLY A 1 172 ? 15.992 -6.608 -1.807 1.00 88.19 172 GLY A CA 1
ATOM 1307 C C . GLY A 1 172 ? 17.338 -5.883 -1.877 1.00 88.19 172 GLY A C 1
ATOM 1308 O O . GLY A 1 172 ? 17.573 -4.830 -1.279 1.00 88.19 172 GLY A O 1
ATOM 1309 N N . VAL A 1 173 ? 18.242 -6.454 -2.673 1.00 83.06 173 VAL A N 1
ATOM 1310 C CA . VAL A 1 173 ? 19.614 -5.950 -2.864 1.00 83.06 173 VAL A CA 1
ATOM 1311 C C . VAL A 1 173 ? 19.682 -4.586 -3.549 1.00 83.06 173 VAL A C 1
ATOM 1313 O O . VAL A 1 173 ? 20.742 -3.969 -3.573 1.00 83.06 173 VAL A O 1
ATOM 1316 N N . THR A 1 174 ? 18.578 -4.079 -4.105 1.00 80.38 174 THR A N 1
ATOM 1317 C CA . THR A 1 174 ? 18.577 -2.742 -4.713 1.00 80.38 174 THR A CA 1
ATOM 1318 C C . THR A 1 174 ? 18.767 -1.610 -3.721 1.00 80.38 174 THR A C 1
ATOM 1320 O O . THR A 1 174 ? 19.140 -0.515 -4.129 1.00 80.38 174 THR A O 1
ATOM 1323 N N . LEU A 1 175 ? 18.594 -1.892 -2.431 1.00 81.50 175 LEU A N 1
ATOM 1324 C CA . LEU A 1 175 ? 18.865 -0.957 -1.346 1.00 81.50 175 LEU A CA 1
ATOM 1325 C C . LEU A 1 175 ? 20.334 -1.008 -0.864 1.00 81.50 175 LEU A C 1
ATOM 1327 O O . LEU A 1 175 ? 20.718 -0.289 0.051 1.00 81.50 175 LEU A O 1
ATOM 1331 N N . ALA A 1 176 ? 21.193 -1.830 -1.490 1.00 72.69 176 ALA A N 1
ATOM 1332 C CA . ALA A 1 176 ? 22.584 -2.035 -1.073 1.00 72.69 176 ALA A CA 1
ATOM 1333 C C . ALA A 1 176 ? 23.440 -0.757 -0.917 1.00 72.69 176 ALA A C 1
ATOM 1335 O O . ALA A 1 176 ? 24.254 -0.745 0.011 1.00 72.69 176 ALA A O 1
ATOM 1336 N N . PRO A 1 177 ? 23.291 0.306 -1.741 1.00 83.00 177 PRO A N 1
ATOM 1337 C CA . PRO A 1 177 ? 24.053 1.544 -1.556 1.00 83.00 177 PRO A CA 1
ATOM 1338 C C . PRO A 1 177 ? 23.805 2.260 -0.217 1.00 83.00 177 PRO A C 1
ATOM 1340 O O . PRO A 1 177 ? 24.669 3.014 0.217 1.00 83.00 177 PRO A O 1
ATOM 1343 N N . GLU A 1 178 ? 22.676 2.012 0.459 1.00 81.69 178 GLU A N 1
ATOM 1344 C CA . GLU A 1 178 ? 22.353 2.605 1.770 1.00 81.69 178 GLU A CA 1
ATOM 1345 C C . GLU A 1 178 ? 23.039 1.888 2.957 1.00 81.69 178 GLU A C 1
ATOM 1347 O O . GLU A 1 178 ? 22.970 2.340 4.103 1.00 81.69 178 GLU A O 1
ATOM 1352 N N . GLY A 1 179 ? 23.745 0.780 2.701 1.00 81.25 179 GLY A N 1
ATOM 1353 C CA . GLY A 1 179 ? 24.505 0.033 3.706 1.00 81.25 179 GLY A CA 1
ATOM 1354 C C . GLY A 1 179 ? 23.701 -1.036 4.457 1.00 81.25 179 GLY A C 1
ATOM 1355 O O . GLY A 1 179 ? 22.500 -1.205 4.269 1.00 81.25 179 GLY A O 1
ATOM 1356 N N . GLY A 1 180 ? 24.388 -1.805 5.311 1.00 77.00 180 GLY A N 1
ATOM 1357 C CA . GLY A 1 180 ? 23.874 -3.064 5.877 1.00 77.00 180 GLY A CA 1
ATOM 1358 C C . GLY A 1 180 ? 22.560 -2.956 6.660 1.00 77.00 180 GLY A C 1
ATOM 1359 O O . GLY A 1 180 ? 21.718 -3.839 6.543 1.00 77.00 180 GLY A O 1
ATOM 1360 N N . ALA A 1 181 ? 22.343 -1.866 7.403 1.00 80.81 181 ALA A N 1
ATOM 1361 C CA . ALA A 1 181 ? 21.108 -1.659 8.172 1.00 80.81 181 ALA A CA 1
ATOM 1362 C C . ALA A 1 181 ? 19.867 -1.406 7.292 1.00 80.81 181 ALA A C 1
ATOM 1364 O O . ALA A 1 181 ? 18.744 -1.591 7.753 1.00 80.81 181 ALA A O 1
ATOM 1365 N N . HIS A 1 182 ? 20.074 -1.023 6.030 1.00 84.81 182 HIS A N 1
ATOM 1366 C CA . HIS A 1 182 ? 19.027 -0.812 5.034 1.00 84.81 182 HIS A CA 1
ATOM 1367 C C . HIS A 1 182 ? 18.930 -1.997 4.060 1.00 84.81 182 HIS A C 1
ATOM 1369 O O . HIS A 1 182 ? 18.172 -1.951 3.100 1.00 84.81 182 HIS A O 1
ATOM 1375 N N . GLN A 1 183 ? 19.665 -3.096 4.265 1.00 82.44 183 GLN A N 1
ATOM 1376 C CA . GLN A 1 183 ? 19.537 -4.253 3.381 1.00 82.44 183 GLN A CA 1
ATOM 1377 C C . GLN A 1 183 ? 18.310 -5.094 3.731 1.00 82.44 183 GLN A C 1
ATOM 1379 O O . GLN A 1 183 ? 18.178 -5.664 4.812 1.00 82.44 183 GLN A O 1
ATOM 1384 N N . SER A 1 184 ? 17.423 -5.215 2.751 1.00 85.50 184 SER A N 1
ATOM 1385 C CA . SER A 1 184 ? 16.234 -6.055 2.803 1.00 85.50 184 SER A CA 1
ATOM 1386 C C . SER A 1 184 ? 16.609 -7.508 2.460 1.00 85.50 184 SER A C 1
ATOM 1388 O O . SER A 1 184 ? 16.613 -7.921 1.299 1.00 85.50 184 SER A O 1
ATOM 1390 N N . VAL A 1 185 ? 17.016 -8.270 3.484 1.00 85.31 185 VAL A N 1
ATOM 1391 C CA . VAL A 1 185 ? 17.447 -9.679 3.345 1.00 85.31 185 VAL A CA 1
ATOM 1392 C C . VAL A 1 185 ? 16.435 -10.648 3.952 1.00 85.31 185 VAL A C 1
ATOM 1394 O O . VAL A 1 185 ? 16.098 -11.649 3.330 1.00 85.31 185 VAL A O 1
ATOM 1397 N N . THR A 1 186 ? 15.947 -10.363 5.161 1.00 89.12 186 THR A N 1
ATOM 1398 C CA . THR A 1 186 ? 15.062 -11.267 5.920 1.00 89.12 186 THR A CA 1
ATOM 1399 C C . THR A 1 186 ? 13.580 -11.029 5.664 1.00 89.12 186 THR A C 1
ATOM 1401 O O . THR A 1 186 ? 12.759 -11.901 5.914 1.00 89.12 186 THR A O 1
ATOM 1404 N N . THR A 1 187 ? 13.221 -9.878 5.106 1.00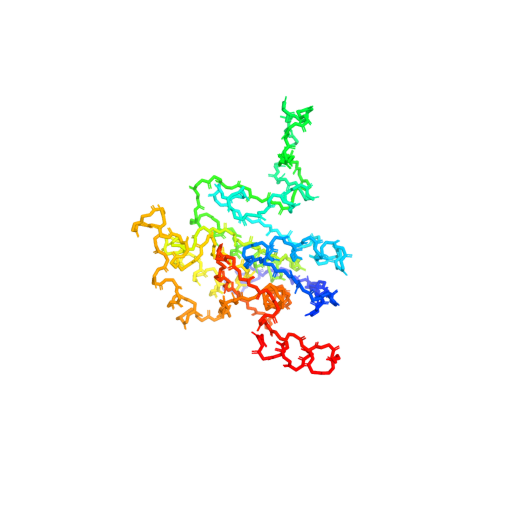 91.75 187 THR A N 1
ATOM 1405 C CA . THR A 1 187 ? 11.833 -9.462 4.885 1.00 91.75 187 THR A CA 1
ATOM 1406 C C . THR A 1 187 ? 10.994 -10.360 3.963 1.00 91.75 187 THR A C 1
ATOM 1408 O O . THR A 1 187 ? 9.781 -10.382 4.178 1.00 91.75 187 THR A O 1
ATOM 1411 N N . PRO A 1 188 ? 11.540 -11.166 3.015 1.00 93.38 188 PRO A N 1
ATOM 1412 C CA . PRO A 1 188 ? 10.726 -12.175 2.338 1.00 93.38 188 PRO A CA 1
ATOM 1413 C C . PRO A 1 188 ? 10.079 -13.175 3.311 1.00 93.38 188 PRO A C 1
ATOM 1415 O O . PRO A 1 188 ? 8.964 -13.624 3.058 1.00 93.38 188 PRO A O 1
ATOM 1418 N N . SER A 1 189 ? 10.742 -13.517 4.428 1.00 93.19 189 SER A N 1
ATOM 1419 C CA . SER A 1 189 ? 10.217 -14.510 5.377 1.00 93.19 189 SER A CA 1
ATOM 1420 C C . SER A 1 189 ? 8.979 -14.003 6.117 1.00 93.19 189 SER A C 1
ATOM 1422 O O . SER A 1 189 ? 8.050 -14.769 6.351 1.00 93.19 189 SER A O 1
ATOM 1424 N N . LEU A 1 190 ? 8.901 -12.693 6.376 1.00 92.19 190 LEU A N 1
ATOM 1425 C CA . LEU A 1 190 ? 7.755 -12.062 7.040 1.00 92.19 190 LEU A CA 1
ATOM 1426 C C . LEU A 1 190 ? 6.447 -12.340 6.301 1.00 92.19 190 LEU A C 1
ATOM 1428 O O . LEU A 1 190 ? 5.434 -12.669 6.911 1.00 92.19 190 LEU A O 1
ATOM 1432 N N . GLY A 1 191 ? 6.481 -12.226 4.974 1.00 88.62 191 GLY A N 1
ATOM 1433 C CA . GLY A 1 191 ? 5.314 -12.463 4.141 1.00 88.62 191 GLY A CA 1
ATOM 1434 C C . GLY A 1 191 ? 4.947 -13.938 3.964 1.00 88.62 191 GLY A C 1
ATOM 1435 O O . GLY A 1 191 ? 3.791 -14.237 3.678 1.00 88.62 191 GLY A O 1
ATOM 1436 N N . LEU A 1 192 ? 5.908 -14.852 4.138 1.00 92.31 192 LEU A N 1
ATOM 1437 C CA . LEU A 1 192 ? 5.676 -16.301 4.119 1.00 92.31 192 LEU A CA 1
ATOM 1438 C C . LEU A 1 192 ? 5.069 -16.805 5.432 1.00 92.31 192 LEU A C 1
ATOM 1440 O O . LEU A 1 192 ? 4.315 -17.775 5.433 1.00 92.31 192 LEU A O 1
ATOM 1444 N N . GLU A 1 193 ? 5.423 -16.167 6.545 1.00 93.00 193 GLU A N 1
ATOM 1445 C CA . GLU A 1 193 ? 5.080 -16.623 7.892 1.00 93.00 193 GLU A CA 1
ATOM 1446 C C . GLU A 1 193 ? 3.797 -15.985 8.439 1.00 93.00 193 GLU A C 1
ATOM 1448 O O . GLU A 1 193 ? 3.203 -16.537 9.362 1.00 93.00 193 GLU A O 1
ATOM 1453 N N . GLN A 1 194 ? 3.345 -14.854 7.883 1.00 94.38 194 GLN A N 1
ATOM 1454 C CA . GLN A 1 194 ? 2.188 -14.105 8.379 1.00 94.38 194 GLN A CA 1
ATOM 1455 C C . GLN A 1 194 ? 0.840 -14.695 7.907 1.00 94.38 194 GLN A C 1
AT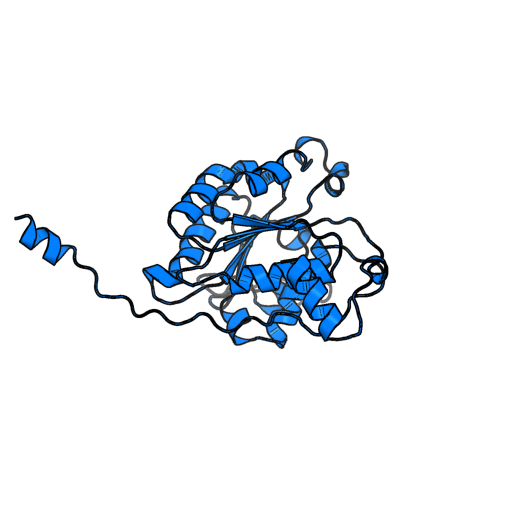OM 1457 O O . GLN A 1 194 ? 0.484 -14.559 6.733 1.00 94.38 194 GLN A O 1
ATOM 1462 N N . PRO A 1 195 ? -0.003 -15.244 8.805 1.00 93.56 195 PRO A N 1
ATOM 1463 C CA . PRO A 1 195 ? -1.343 -15.693 8.439 1.00 93.56 195 PRO A CA 1
ATOM 1464 C C . PRO A 1 195 ? -2.250 -14.524 8.033 1.00 93.56 195 PRO A C 1
ATOM 1466 O O . PRO A 1 195 ? -2.162 -13.426 8.589 1.00 93.56 195 PRO A O 1
ATOM 1469 N N . GLY A 1 196 ? -3.157 -14.770 7.082 1.00 92.69 196 GLY A N 1
ATOM 1470 C CA . GLY A 1 196 ? -4.111 -13.759 6.604 1.00 92.69 196 GLY A CA 1
ATOM 1471 C C . GLY A 1 196 ? -3.481 -12.633 5.774 1.00 92.69 196 GLY A C 1
ATOM 1472 O O . GLY A 1 196 ? -4.150 -11.634 5.502 1.00 92.69 196 GLY A O 1
ATOM 1473 N N . CYS A 1 197 ? -2.211 -12.786 5.381 1.00 95.75 197 CYS A N 1
ATOM 1474 C CA . CYS A 1 197 ? -1.493 -11.857 4.518 1.00 95.75 197 CYS A CA 1
ATOM 1475 C C . CYS A 1 197 ? -1.079 -12.551 3.217 1.00 95.75 197 CYS A C 1
ATOM 1477 O O . CYS A 1 197 ? -0.376 -13.558 3.242 1.00 95.75 197 CYS A O 1
ATOM 1479 N N . THR A 1 198 ? -1.508 -12.012 2.077 1.00 97.00 198 THR A N 1
ATOM 1480 C CA . THR A 1 198 ? -1.019 -12.467 0.769 1.00 97.00 198 THR A CA 1
ATOM 1481 C C . THR A 1 198 ? 0.207 -11.657 0.379 1.00 97.00 198 THR A C 1
ATOM 1483 O O . THR A 1 198 ? 0.155 -10.428 0.344 1.00 97.00 198 THR A O 1
ATOM 1486 N N . THR A 1 199 ? 1.312 -12.329 0.074 1.00 97.19 199 THR A N 1
ATOM 1487 C CA . THR A 1 199 ? 2.582 -11.655 -0.212 1.00 97.19 199 THR A CA 1
ATOM 1488 C C . THR A 1 199 ? 2.965 -11.785 -1.676 1.00 97.19 199 THR A C 1
ATOM 1490 O O . THR A 1 199 ? 2.922 -12.879 -2.238 1.00 97.19 199 THR A O 1
ATOM 1493 N N . TRP A 1 200 ? 3.412 -10.677 -2.268 1.00 97.69 200 TRP A N 1
ATOM 1494 C CA . TRP A 1 200 ? 3.924 -10.628 -3.633 1.00 97.69 200 TRP A CA 1
ATOM 1495 C C . TRP A 1 200 ? 5.250 -9.870 -3.723 1.00 97.69 200 TRP A C 1
ATOM 1497 O O . TRP A 1 200 ? 5.449 -8.829 -3.096 1.00 97.69 200 TRP A O 1
ATOM 1507 N N . GLU A 1 201 ? 6.135 -10.363 -4.586 1.00 96.69 201 GLU A N 1
ATOM 1508 C CA . GLU A 1 201 ? 7.369 -9.689 -5.001 1.00 96.69 201 GLU A CA 1
ATOM 1509 C C . GLU A 1 201 ? 7.427 -9.680 -6.538 1.00 96.69 201 GLU A C 1
ATOM 1511 O O . GLU A 1 201 ? 8.056 -10.543 -7.157 1.00 96.69 201 GLU A O 1
ATOM 1516 N N . PRO A 1 202 ? 6.682 -8.770 -7.192 1.00 97.19 202 PRO A N 1
ATOM 1517 C CA . PRO A 1 202 ? 6.624 -8.718 -8.646 1.00 97.19 202 PRO A CA 1
ATOM 1518 C C . PRO A 1 202 ? 7.949 -8.222 -9.240 1.00 97.19 202 PRO A C 1
ATOM 1520 O O . PRO A 1 202 ? 8.602 -7.326 -8.701 1.00 97.19 202 PRO A O 1
ATOM 1523 N N . ALA A 1 203 ? 8.313 -8.759 -10.407 1.00 96.38 203 ALA A N 1
ATOM 1524 C CA . ALA A 1 203 ? 9.488 -8.323 -11.169 1.00 96.38 203 ALA A CA 1
ATOM 1525 C C . ALA A 1 203 ? 9.159 -7.257 -12.229 1.00 96.38 203 ALA A C 1
ATOM 1527 O O . ALA A 1 203 ? 10.016 -6.447 -12.587 1.00 96.38 203 ALA A O 1
ATOM 1528 N N . PHE A 1 204 ? 7.920 -7.250 -12.728 1.00 98.25 204 PHE A N 1
ATOM 1529 C CA . PHE A 1 204 ? 7.479 -6.389 -13.822 1.00 98.25 204 PHE A CA 1
ATOM 1530 C C . PHE A 1 204 ? 6.340 -5.462 -13.399 1.00 98.25 204 PHE A C 1
ATOM 1532 O O . PHE A 1 204 ? 5.567 -5.745 -12.480 1.00 98.25 204 PHE A O 1
ATOM 1539 N N . ALA A 1 205 ? 6.217 -4.346 -14.110 1.00 98.19 205 ALA A N 1
ATOM 1540 C CA . ALA A 1 205 ? 5.212 -3.326 -13.868 1.00 98.19 205 ALA A CA 1
ATOM 1541 C C . ALA A 1 205 ? 3.785 -3.858 -14.048 1.00 98.19 205 ALA A C 1
ATOM 1543 O O . ALA A 1 205 ? 2.913 -3.515 -13.256 1.00 98.19 205 ALA A O 1
ATOM 1544 N N . GLN A 1 206 ? 3.559 -4.730 -15.039 1.00 98.31 206 GLN A N 1
ATOM 1545 C CA . GLN A 1 206 ? 2.247 -5.349 -15.240 1.00 98.31 206 GLN A CA 1
ATOM 1546 C C . GLN A 1 206 ? 1.859 -6.267 -14.075 1.00 98.31 206 GLN A C 1
ATOM 1548 O O . GLN A 1 206 ? 0.721 -6.218 -13.619 1.00 98.31 206 GLN A O 1
ATOM 1553 N N . ASP A 1 207 ? 2.797 -7.083 -13.579 1.00 98.31 207 ASP A N 1
ATOM 1554 C CA . ASP A 1 207 ? 2.536 -7.943 -12.422 1.00 98.31 207 ASP A CA 1
ATOM 1555 C C . ASP A 1 207 ? 2.287 -7.086 -11.169 1.00 98.31 207 ASP A C 1
ATOM 1557 O O . ASP A 1 207 ? 1.386 -7.384 -10.395 1.00 98.31 207 ASP A O 1
ATOM 1561 N N . THR A 1 208 ? 3.009 -5.969 -11.007 1.00 98.62 208 THR A N 1
ATOM 1562 C CA . THR A 1 208 ? 2.772 -5.023 -9.899 1.00 98.62 208 THR A CA 1
ATOM 1563 C C . THR A 1 208 ? 1.363 -4.442 -9.948 1.00 98.62 208 THR A C 1
ATOM 1565 O O . THR A 1 208 ? 0.683 -4.430 -8.927 1.00 98.62 208 THR A O 1
ATOM 1568 N N . GLU A 1 209 ? 0.906 -3.995 -11.121 1.00 98.50 209 GLU A N 1
ATOM 1569 C CA . GLU A 1 209 ? -0.465 -3.509 -11.321 1.00 98.50 209 GLU A CA 1
ATOM 1570 C C . GLU A 1 209 ? -1.491 -4.565 -10.891 1.00 98.50 209 GLU A C 1
ATOM 1572 O O . GLU A 1 209 ? -2.375 -4.279 -10.083 1.00 98.50 209 GLU A O 1
ATOM 1577 N N . TRP A 1 210 ? -1.344 -5.802 -11.371 1.00 98.75 210 TRP A N 1
ATOM 1578 C CA . TRP A 1 210 ? -2.257 -6.889 -11.026 1.00 98.75 210 TRP A CA 1
ATOM 1579 C C . TRP A 1 210 ? -2.252 -7.213 -9.530 1.00 98.75 210 TRP A C 1
ATOM 1581 O O . TRP A 1 210 ? -3.328 -7.354 -8.951 1.00 98.75 210 TRP A O 1
ATOM 1591 N N . CYS A 1 211 ? -1.079 -7.277 -8.891 1.00 98.75 211 CYS A N 1
ATOM 1592 C CA . CYS A 1 211 ? -0.949 -7.500 -7.449 1.00 98.75 211 CYS A CA 1
ATOM 1593 C C . CYS A 1 211 ? -1.612 -6.383 -6.632 1.00 98.75 211 CYS A C 1
ATOM 1595 O O . CYS A 1 211 ? -2.326 -6.672 -5.676 1.00 98.75 211 CYS A O 1
ATOM 1597 N N . VAL A 1 212 ? -1.428 -5.113 -7.013 1.00 98.69 212 VAL A N 1
ATOM 1598 C CA . VAL A 1 212 ? -2.070 -3.971 -6.338 1.00 98.69 212 VAL A CA 1
ATOM 1599 C C . VAL A 1 212 ? -3.588 -4.063 -6.452 1.00 98.69 212 VAL A C 1
ATOM 1601 O O . VAL A 1 212 ? -4.291 -3.935 -5.452 1.00 98.69 212 VAL A O 1
ATOM 1604 N N . LEU A 1 213 ? -4.104 -4.309 -7.656 1.00 98.75 213 LEU A N 1
ATOM 1605 C CA . LEU A 1 213 ? -5.542 -4.421 -7.893 1.00 98.75 213 LEU A CA 1
ATOM 1606 C C . LEU A 1 213 ? -6.155 -5.609 -7.143 1.00 98.75 213 LEU A C 1
ATOM 1608 O O . LEU A 1 213 ? -7.210 -5.463 -6.525 1.00 98.75 213 LEU A O 1
ATOM 1612 N N . ALA A 1 214 ? -5.475 -6.758 -7.133 1.00 98.62 214 ALA A N 1
ATOM 1613 C CA . ALA A 1 214 ? -5.895 -7.928 -6.370 1.00 98.62 214 ALA A CA 1
ATOM 1614 C C . ALA A 1 214 ? -5.901 -7.653 -4.860 1.00 98.62 214 ALA A C 1
ATOM 1616 O O . ALA A 1 214 ? -6.893 -7.948 -4.199 1.00 98.62 214 ALA A O 1
ATOM 1617 N N . ALA A 1 215 ? -4.847 -7.027 -4.327 1.00 98.56 215 ALA A N 1
ATOM 1618 C CA . ALA A 1 215 ? -4.772 -6.642 -2.921 1.00 98.56 215 ALA A CA 1
ATOM 1619 C C . ALA A 1 215 ? -5.935 -5.724 -2.524 1.00 98.56 215 ALA A C 1
ATOM 1621 O O . ALA A 1 215 ? -6.636 -6.008 -1.559 1.00 98.56 215 ALA A O 1
ATOM 1622 N N . LEU A 1 216 ? -6.191 -4.661 -3.296 1.00 98.62 216 LEU A N 1
ATOM 1623 C CA . LEU A 1 216 ? -7.287 -3.723 -3.028 1.00 98.62 216 LEU A CA 1
ATOM 1624 C C . LEU A 1 216 ? -8.663 -4.394 -3.113 1.00 98.62 216 LEU A C 1
ATOM 1626 O O . LEU A 1 216 ? -9.543 -4.090 -2.311 1.00 98.62 216 LEU A O 1
ATOM 1630 N N . ALA A 1 217 ? -8.846 -5.330 -4.048 1.00 97.69 217 ALA A N 1
ATOM 1631 C CA . ALA A 1 217 ? -10.083 -6.091 -4.183 1.00 97.69 217 ALA A CA 1
ATOM 1632 C C . ALA A 1 217 ? -10.353 -7.031 -2.994 1.00 97.69 217 ALA A C 1
ATOM 1634 O O . ALA A 1 217 ? -11.496 -7.443 -2.813 1.00 97.69 217 ALA A O 1
ATOM 1635 N N . LEU A 1 218 ? -9.348 -7.363 -2.178 1.00 96.56 218 LEU A N 1
ATOM 1636 C CA . LEU A 1 218 ? -9.516 -8.165 -0.962 1.00 96.56 218 LEU A CA 1
ATOM 1637 C C . LEU A 1 218 ? -9.877 -7.327 0.270 1.00 96.56 218 LEU A C 1
ATOM 1639 O O . LEU A 1 218 ? -10.257 -7.899 1.289 1.00 96.56 218 LEU A O 1
ATOM 1643 N N . LEU A 1 219 ? -9.781 -5.998 0.208 1.00 98.12 219 LEU A N 1
ATOM 1644 C CA . LEU A 1 219 ? -10.024 -5.145 1.370 1.00 98.12 219 LEU A CA 1
ATOM 1645 C C . LEU A 1 219 ? -11.517 -4.838 1.563 1.00 98.12 219 LEU A C 1
ATOM 1647 O O . LEU A 1 219 ? -12.330 -4.864 0.631 1.00 98.12 219 LEU A O 1
ATOM 1651 N N . GLY A 1 220 ? -11.859 -4.500 2.804 1.00 96.31 220 GLY A N 1
ATOM 1652 C CA . GLY A 1 220 ? -13.148 -3.956 3.204 1.00 96.31 220 GLY A CA 1
ATOM 1653 C C . GLY A 1 220 ? -14.306 -4.955 3.218 1.00 96.31 220 GLY A C 1
ATOM 1654 O O . GLY A 1 220 ? -15.446 -4.536 3.031 1.00 96.31 220 GLY A O 1
ATOM 1655 N N . ARG A 1 221 ? -14.052 -6.259 3.390 1.00 95.00 221 ARG A N 1
ATOM 1656 C CA . ARG A 1 221 ? -15.086 -7.306 3.250 1.00 95.00 221 ARG A CA 1
ATOM 1657 C C . ARG A 1 221 ? -14.900 -8.492 4.210 1.00 95.00 221 ARG A C 1
ATOM 1659 O O . ARG A 1 221 ? -13.774 -8.735 4.632 1.00 95.00 221 ARG A O 1
ATOM 1666 N N . PRO A 1 222 ? -15.963 -9.261 4.534 1.00 92.94 222 PRO A N 1
ATOM 1667 C CA . PRO A 1 222 ? -15.890 -10.372 5.492 1.00 92.94 222 PRO A CA 1
ATOM 1668 C C . PRO A 1 222 ? -14.832 -11.434 5.173 1.00 92.94 222 PRO A C 1
ATOM 1670 O O . PRO A 1 222 ? -14.054 -11.781 6.054 1.00 92.94 222 PRO A O 1
ATOM 1673 N N . ASP A 1 223 ? -14.757 -11.875 3.916 1.00 91.75 223 ASP A N 1
ATOM 1674 C CA . ASP A 1 223 ? -13.792 -12.886 3.449 1.00 91.75 223 ASP A CA 1
ATOM 1675 C C . ASP A 1 223 ? -12.515 -12.243 2.875 1.00 91.75 223 ASP A C 1
ATOM 1677 O O . ASP A 1 223 ? -11.847 -12.791 1.999 1.00 91.75 223 ASP A O 1
ATOM 1681 N N . GLY A 1 224 ? -12.231 -11.016 3.316 1.00 94.81 224 GLY A N 1
ATOM 1682 C CA . GLY A 1 224 ? -11.081 -10.232 2.896 1.00 94.81 224 GLY A CA 1
ATOM 1683 C C . GLY A 1 224 ? -9.802 -10.592 3.644 1.00 94.81 224 GLY A C 1
ATOM 1684 O O . GLY A 1 224 ? -9.800 -11.377 4.592 1.00 94.81 224 GLY A O 1
ATOM 1685 N N . GLY A 1 225 ? -8.698 -9.967 3.248 1.00 95.88 225 GLY A N 1
ATOM 1686 C CA . GLY A 1 225 ? -7.386 -10.210 3.844 1.00 95.88 225 GLY A CA 1
ATOM 1687 C C . GLY A 1 225 ? -6.450 -9.027 3.670 1.00 95.88 225 GLY A C 1
ATOM 1688 O O . GLY A 1 225 ? -6.764 -8.078 2.956 1.00 95.88 225 GLY A O 1
ATOM 1689 N N . SER A 1 226 ? -5.303 -9.083 4.340 1.00 98.06 226 SER A N 1
ATOM 1690 C CA . SER A 1 226 ? -4.228 -8.116 4.123 1.00 98.06 226 SER A CA 1
ATOM 1691 C C . SER A 1 226 ? -3.270 -8.604 3.039 1.00 98.06 226 SER A C 1
ATOM 1693 O O . SER A 1 226 ? -3.268 -9.779 2.660 1.00 98.06 226 SER A O 1
ATOM 1695 N N . ALA A 1 227 ? -2.445 -7.695 2.534 1.00 98.31 227 ALA A N 1
ATOM 1696 C CA . ALA A 1 227 ? -1.419 -8.008 1.557 1.00 98.31 227 ALA A CA 1
ATOM 1697 C C . ALA A 1 227 ? -0.103 -7.294 1.855 1.00 98.31 227 ALA A C 1
ATOM 1699 O O . ALA A 1 227 ? -0.094 -6.215 2.448 1.00 98.31 227 ALA A O 1
ATOM 1700 N N . TYR A 1 228 ? 0.998 -7.875 1.386 1.00 98.31 228 TYR A N 1
ATOM 1701 C CA . TYR A 1 228 ? 2.332 -7.297 1.475 1.00 98.31 228 TYR A CA 1
ATOM 1702 C C . TYR A 1 228 ? 3.041 -7.349 0.123 1.00 98.31 228 TYR A C 1
ATOM 1704 O O . TYR A 1 228 ? 3.244 -8.418 -0.451 1.00 98.31 228 TYR A O 1
ATOM 1712 N N . LEU A 1 229 ? 3.407 -6.179 -0.398 1.00 98.00 229 LEU A N 1
ATOM 1713 C CA . LEU A 1 229 ? 4.140 -6.024 -1.650 1.00 98.00 229 LEU A CA 1
ATOM 1714 C C . LEU A 1 229 ? 5.571 -5.591 -1.365 1.00 98.00 229 LEU A C 1
ATOM 1716 O O . LEU A 1 229 ? 5.800 -4.534 -0.777 1.00 98.00 229 LEU A O 1
ATOM 1720 N N . ARG A 1 230 ? 6.529 -6.368 -1.862 1.00 97.25 230 ARG A N 1
ATOM 1721 C CA . ARG A 1 230 ? 7.947 -6.001 -1.881 1.00 97.25 230 ARG A CA 1
ATOM 1722 C C . ARG A 1 230 ? 8.296 -5.475 -3.265 1.00 97.25 230 ARG A C 1
ATOM 1724 O O . ARG A 1 230 ? 8.175 -6.196 -4.252 1.00 97.25 230 ARG A O 1
ATOM 1731 N N . LEU A 1 231 ? 8.669 -4.198 -3.352 1.00 97.50 231 LEU A N 1
ATOM 1732 C CA . LEU A 1 231 ? 8.922 -3.522 -4.629 1.00 97.50 231 LEU A CA 1
ATOM 1733 C C . LEU A 1 231 ? 10.379 -3.094 -4.747 1.00 97.50 231 LEU A C 1
ATOM 1735 O O . LEU A 1 231 ? 11.014 -2.707 -3.770 1.00 97.50 231 LEU A O 1
ATOM 1739 N N . SER A 1 232 ? 10.930 -3.182 -5.949 1.00 95.31 232 SER A N 1
ATOM 1740 C CA . SER A 1 232 ? 12.337 -2.926 -6.227 1.00 95.31 232 SER A CA 1
ATOM 1741 C C . SER A 1 232 ? 12.511 -1.629 -7.009 1.00 95.31 232 SER A C 1
ATOM 1743 O O . SER A 1 232 ? 11.667 -1.243 -7.825 1.00 95.31 232 SER A O 1
ATOM 1745 N N . THR A 1 233 ? 13.658 -0.985 -6.805 1.00 95.00 233 THR A N 1
ATOM 1746 C CA . THR A 1 233 ? 14.146 0.129 -7.625 1.00 95.00 233 THR A CA 1
ATOM 1747 C C . THR A 1 233 ? 15.025 -0.339 -8.787 1.00 95.00 233 THR A C 1
ATOM 1749 O O . THR A 1 233 ? 15.555 0.497 -9.516 1.00 95.00 233 THR A O 1
ATOM 1752 N N . ARG A 1 234 ? 15.173 -1.656 -9.014 1.00 94.88 234 ARG A N 1
ATOM 1753 C CA . ARG A 1 234 ? 15.937 -2.200 -10.148 1.00 94.88 234 ARG A CA 1
ATOM 1754 C C . ARG A 1 234 ? 15.221 -1.851 -11.451 1.00 94.88 234 ARG A C 1
ATOM 1756 O O . ARG A 1 234 ? 14.082 -2.282 -11.630 1.00 94.88 234 ARG A O 1
ATOM 1763 N N . PRO A 1 235 ? 15.872 -1.152 -12.392 1.00 96.19 235 PRO A N 1
ATOM 1764 C CA . PRO A 1 235 ? 15.322 -0.992 -13.727 1.00 96.19 235 PRO A CA 1
ATOM 1765 C C . PRO A 1 235 ? 15.342 -2.339 -14.460 1.00 96.19 235 PRO A C 1
ATOM 1767 O O . PRO A 1 235 ? 16.381 -2.998 -14.539 1.00 96.19 235 PRO A O 1
ATOM 1770 N N . VAL A 1 236 ? 14.192 -2.745 -14.989 1.00 97.38 236 VAL A N 1
ATOM 1771 C CA . VAL A 1 236 ? 14.003 -3.978 -15.763 1.00 97.38 236 VAL A CA 1
ATOM 1772 C C . VAL A 1 236 ? 13.347 -3.631 -17.096 1.00 97.38 236 VAL A C 1
ATOM 1774 O O . VAL A 1 236 ? 12.460 -2.774 -17.148 1.00 97.38 236 VAL A O 1
ATOM 1777 N N . ASP A 1 237 ? 13.779 -4.290 -18.172 1.00 98.06 237 ASP A N 1
ATOM 1778 C CA . ASP A 1 237 ? 13.106 -4.237 -19.471 1.00 98.06 237 ASP A CA 1
ATOM 1779 C C . ASP A 1 237 ? 11.739 -4.927 -19.371 1.00 98.06 237 ASP A C 1
ATOM 1781 O O . ASP A 1 237 ? 11.641 -6.139 -19.173 1.00 98.06 237 ASP A O 1
ATOM 1785 N N . GLN A 1 238 ? 10.676 -4.136 -19.495 1.00 98.19 238 GLN A N 1
ATOM 1786 C CA . GLN A 1 238 ? 9.300 -4.591 -19.328 1.00 98.19 238 GLN A CA 1
ATOM 1787 C C . GLN A 1 238 ? 8.843 -5.523 -20.458 1.00 98.19 238 GLN A C 1
ATOM 1789 O O . GLN A 1 238 ? 7.888 -6.273 -20.272 1.00 98.19 238 GLN A O 1
ATOM 1794 N N . SER A 1 239 ? 9.536 -5.542 -21.603 1.00 96.56 239 SER A N 1
ATOM 1795 C CA . SER A 1 239 ? 9.223 -6.475 -22.691 1.00 96.56 239 SER A CA 1
ATOM 1796 C C . SER A 1 239 ? 9.487 -7.939 -22.311 1.00 96.56 239 SER A C 1
ATOM 1798 O O . SER A 1 239 ? 8.806 -8.835 -22.815 1.00 96.56 239 SER A O 1
ATOM 1800 N N . LEU A 1 240 ? 10.388 -8.189 -21.351 1.00 97.12 240 LEU A N 1
ATOM 1801 C CA . LEU A 1 240 ? 10.702 -9.531 -20.845 1.00 97.12 240 LEU A CA 1
ATOM 1802 C C . LEU A 1 240 ? 9.549 -10.164 -20.053 1.00 97.12 240 LEU A C 1
ATOM 1804 O O . LEU A 1 240 ? 9.533 -11.380 -19.877 1.00 97.12 240 LEU A O 1
ATOM 1808 N N . ALA A 1 241 ? 8.564 -9.369 -19.620 1.00 96.50 241 ALA A N 1
ATOM 1809 C CA . ALA A 1 241 ? 7.347 -9.879 -18.992 1.00 96.50 241 ALA A CA 1
ATOM 1810 C C . ALA A 1 241 ? 6.516 -10.752 -19.948 1.00 96.50 241 ALA A C 1
ATOM 1812 O O . ALA A 1 241 ? 5.691 -11.545 -19.491 1.00 96.50 241 ALA A O 1
ATOM 1813 N N . ALA A 1 242 ? 6.712 -10.584 -21.266 1.00 95.56 242 ALA A N 1
ATOM 1814 C CA . ALA A 1 242 ? 6.019 -11.315 -22.325 1.00 95.56 242 ALA A CA 1
ATOM 1815 C C . ALA A 1 242 ? 4.491 -11.351 -22.126 1.00 95.56 242 ALA A C 1
ATOM 1817 O O . ALA A 1 242 ? 3.844 -12.386 -22.301 1.00 95.56 242 ALA A O 1
ATOM 1818 N N . VAL A 1 243 ? 3.910 -10.212 -21.729 1.00 96.75 243 VAL A N 1
ATOM 1819 C CA . VAL A 1 243 ? 2.477 -10.108 -21.435 1.00 96.75 243 VAL A CA 1
ATOM 1820 C C . VAL A 1 243 ? 1.673 -10.406 -22.707 1.00 96.75 243 VAL A C 1
ATOM 1822 O O . VAL A 1 243 ? 1.859 -9.714 -23.712 1.00 96.75 243 VAL A O 1
ATOM 1825 N N . PRO A 1 244 ? 0.774 -11.410 -22.699 1.00 96.62 244 PRO A N 1
ATOM 1826 C CA . PRO A 1 244 ? 0.022 -11.766 -23.895 1.00 96.62 244 PRO A CA 1
ATOM 1827 C C . PRO A 1 244 ? -0.881 -10.625 -24.378 1.00 96.62 244 PRO A C 1
ATOM 1829 O O . PRO A 1 244 ? -1.561 -9.979 -23.579 1.00 96.62 244 PRO A O 1
ATOM 1832 N N . ALA A 1 245 ? -0.927 -10.420 -25.697 1.00 95.00 245 ALA A N 1
ATOM 1833 C CA . ALA A 1 245 ? -1.861 -9.486 -26.330 1.00 95.00 245 ALA A CA 1
ATOM 1834 C C . ALA A 1 245 ? -3.280 -10.071 -26.465 1.00 95.00 245 ALA A C 1
ATOM 1836 O O . ALA A 1 245 ? -4.255 -9.323 -26.465 1.00 95.00 245 ALA A O 1
ATOM 1837 N N . ASP A 1 246 ? -3.401 -11.401 -26.570 1.00 96.75 246 ASP A N 1
ATOM 1838 C CA . ASP A 1 246 ? -4.694 -12.089 -26.570 1.00 96.75 246 ASP A CA 1
ATOM 1839 C C . ASP A 1 246 ? -5.389 -11.927 -25.201 1.00 96.75 246 ASP A C 1
ATOM 1841 O O . ASP A 1 246 ? -4.798 -12.312 -24.184 1.00 96.75 246 ASP A O 1
ATOM 1845 N N . PRO A 1 247 ? -6.635 -11.415 -25.139 1.00 96.31 247 PRO A N 1
ATOM 1846 C CA . PRO A 1 247 ? -7.324 -11.160 -23.875 1.00 96.31 247 PRO A CA 1
ATOM 1847 C C . PRO A 1 247 ? -7.479 -12.399 -22.987 1.00 96.31 247 PRO A C 1
ATOM 1849 O O . PRO A 1 247 ? -7.317 -12.314 -21.770 1.00 96.31 247 PRO A O 1
ATOM 1852 N N . ALA A 1 248 ? -7.752 -13.567 -23.576 1.00 97.31 248 ALA A N 1
ATOM 1853 C CA . ALA A 1 248 ? -7.940 -14.792 -22.805 1.00 97.31 248 ALA A CA 1
ATOM 1854 C C . ALA A 1 248 ? -6.613 -15.294 -22.212 1.00 97.31 248 ALA A C 1
ATOM 1856 O O . ALA A 1 248 ? -6.570 -15.737 -21.063 1.00 97.31 248 ALA A O 1
ATOM 1857 N N . ALA A 1 249 ? -5.519 -15.221 -22.972 1.00 97.56 249 ALA A N 1
ATOM 1858 C CA . ALA A 1 249 ? -4.180 -15.535 -22.486 1.00 97.56 249 ALA A CA 1
ATOM 1859 C C . ALA A 1 249 ? -3.697 -14.539 -21.423 1.00 97.56 249 ALA A C 1
ATOM 1861 O O . ALA A 1 249 ? -3.104 -14.964 -20.430 1.00 97.56 249 ALA A O 1
ATOM 1862 N N . ARG A 1 250 ? -3.993 -13.245 -21.592 1.00 97.56 250 ARG A N 1
ATOM 1863 C CA . ARG A 1 250 ? -3.686 -12.202 -20.608 1.00 97.56 250 ARG A CA 1
ATOM 1864 C C . ARG A 1 250 ? -4.387 -12.474 -19.283 1.00 97.56 250 ARG A C 1
ATOM 1866 O O . ARG A 1 250 ? -3.727 -12.513 -18.251 1.00 97.56 250 ARG A O 1
ATOM 1873 N N . GLU A 1 251 ? -5.687 -12.756 -19.319 1.00 97.75 251 GLU A N 1
ATOM 1874 C CA . GLU A 1 251 ? -6.460 -13.076 -18.116 1.00 97.75 251 GLU A CA 1
ATOM 1875 C C . GLU A 1 251 ? -5.949 -14.348 -17.423 1.00 97.75 251 GLU A C 1
ATOM 1877 O O . GLU A 1 251 ? -5.845 -14.391 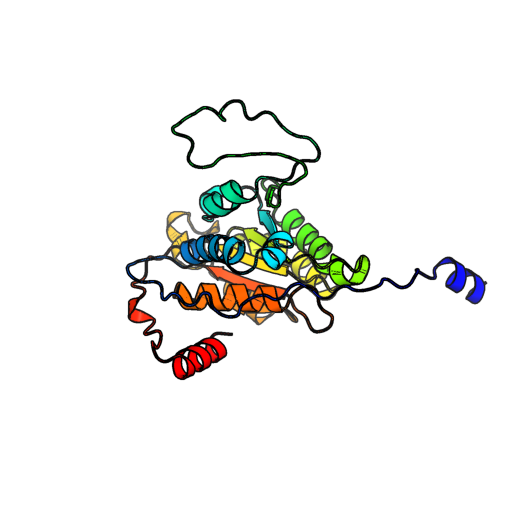-16.197 1.00 97.75 251 GLU A O 1
ATOM 1882 N N . ARG A 1 252 ? -5.559 -15.379 -18.187 1.00 97.81 252 ARG A N 1
ATOM 1883 C CA . ARG A 1 252 ? -4.915 -16.571 -17.609 1.00 97.81 252 ARG A CA 1
ATOM 1884 C C . ARG A 1 252 ? -3.590 -16.230 -16.927 1.00 97.81 252 ARG A C 1
ATOM 1886 O O . ARG A 1 252 ? -3.362 -16.697 -15.816 1.00 97.81 252 ARG A O 1
ATOM 1893 N N . ARG A 1 253 ? -2.735 -15.418 -17.559 1.00 97.19 253 ARG A N 1
ATOM 1894 C CA . ARG A 1 253 ? -1.443 -15.010 -16.984 1.00 97.19 253 ARG A CA 1
ATOM 1895 C C . ARG A 1 253 ? -1.620 -14.131 -15.744 1.00 97.19 253 ARG A C 1
ATOM 1897 O O . ARG A 1 253 ? -0.848 -14.284 -14.798 1.00 97.19 253 ARG A O 1
ATOM 1904 N N . ARG A 1 254 ? -2.646 -13.273 -15.721 1.00 97.88 254 ARG A N 1
ATOM 1905 C CA . ARG A 1 254 ? -3.028 -12.480 -14.548 1.00 97.88 254 ARG A CA 1
ATOM 1906 C C . ARG A 1 254 ? -3.380 -13.380 -13.367 1.00 97.88 254 ARG A C 1
ATOM 1908 O O . ARG A 1 254 ? -2.789 -13.228 -12.311 1.00 97.88 254 ARG A O 1
ATOM 1915 N N . ARG A 1 255 ? -4.274 -14.358 -13.552 1.00 97.19 255 ARG A N 1
ATOM 1916 C CA . ARG A 1 255 ? -4.668 -15.324 -12.499 1.00 97.19 255 ARG A CA 1
ATOM 1917 C C . ARG A 1 255 ? -3.536 -16.227 -11.999 1.00 97.19 255 ARG A C 1
ATOM 1919 O O . ARG A 1 255 ? -3.715 -16.940 -11.028 1.00 97.19 255 ARG A O 1
ATOM 1926 N N . GLN A 1 256 ? -2.412 -16.287 -12.709 1.00 94.75 256 GLN A N 1
ATOM 1927 C CA . GLN A 1 256 ? -1.208 -16.972 -12.231 1.00 94.75 256 GLN A CA 1
ATOM 1928 C C . GLN A 1 256 ? -0.310 -16.050 -11.400 1.00 94.75 256 GLN A C 1
ATOM 1930 O O . GLN A 1 256 ? 0.530 -16.544 -10.657 1.00 94.75 256 GLN A O 1
ATOM 1935 N N . ALA A 1 257 ? -0.451 -14.730 -11.556 1.00 93.94 257 ALA A N 1
ATOM 1936 C CA . ALA A 1 257 ? 0.276 -13.742 -10.766 1.00 93.94 257 ALA A CA 1
ATOM 1937 C C . ALA A 1 257 ? -0.370 -13.507 -9.392 1.00 93.94 257 ALA A C 1
ATOM 1939 O O . ALA A 1 257 ? 0.345 -13.213 -8.434 1.00 93.94 257 ALA A O 1
ATOM 1940 N N . VAL A 1 258 ? -1.704 -13.602 -9.314 1.00 95.69 258 VAL A N 1
ATOM 1941 C CA . VAL A 1 258 ? -2.520 -13.258 -8.136 1.00 95.69 258 VAL A CA 1
ATOM 1942 C C . VAL A 1 258 ? -3.516 -14.336 -7.763 1.00 95.69 258 VAL A C 1
ATOM 1944 O O . VAL A 1 258 ? -4.045 -14.988 -8.692 1.00 95.69 258 VAL A O 1
#

Radius of gyration: 19.11 Å; chains: 1; bounding box: 53×46×63 Å

Sequence (258 aa):
LCAERAEELRRAPVERIEPPAVPTDFGRTPGGTGTTQQAFGRSLLDLSRSAPEAAARVVTVSPDVSSSTNLGGWLNKVGVWSPAERVNWFADDAETILHWRENPAGQHVELGIAETNLVGLLGELGATWSRWGQPLLPIGIMYDPFVNRALEPWQFGIYAGGQSLLVGTPSGVTLAPEGGAHQSVTTPSLGLEQPGCTTWEPAFAQDTEWCVLAALALLGRPDGGSAYLRLSTRPVDQSLAAVPADPAARERRRRQAV

Secondary structure (DSSP, 8-state):
-HHHHHHHTPPPPPPPPPPPPPPS--S----SEE-HHHHHHHHHHHHHHH-HHHHTTEEEEESS-TTTTT-HHHHHHH-EE-SS----TTTT-TT-SS---EETT--EEE-SS-HHHHHHHHHHHTTHHHHTS---EEEEEE-GGGGGGGHHHHHHHHHTT---EEEE-S-GGGGGGG-GGG--SSHHHHHHH-TTEEEE--SSHHHHHHHHHHHHHTSSSTT--EEEEE-----EEGGGG---SSHHHHHHHHHHH-

pLDDT: mean 94.6, std 4.55, range [72.69, 98.81]